Protein AF-A0A2H0XU84-F1 (afdb_monomer_lite)

Foldseek 3Di:
DPDDPLVVLLVQCVALLRVLPAAEAEEQDPDPVVQVSCVVSNHPYYHHPPDDPVVVVVSVVVSCVVSVVVVVLSVLVVVVLVVVCVVLVVVVWDKDAPNDPPDDDPPPLPPDDDAGMWTDDDLEIEGEHEDRDPDPPDPVNLVNQQSVQVSCVPDPGNYAYEYEYADPVVVVSVVVSCVVVVGRHHYDYDHRPPPDD

Secondary structure (DSSP, 8-state):
--S-HHHHHHHHHHSTTTTTS--EEEES---HHHHHHHHHTT-SEEEESS--HHHHHHHHHHHHHHHHHHHHHHHHHHHHHH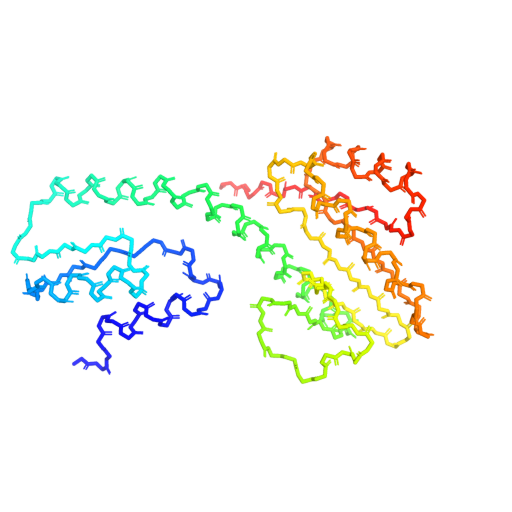HHHHHHHTTT-EEE-TTS---S---TT--SPPPSEEEEETTEEEEEEE---S-S-SHHHHHHHHHHHHHHHS-SSEEEEEEEESSHHHHHHHHHHHHHTT---EEEE--------

Structure (mmCIF, N/CA/C/O backbone):
data_AF-A0A2H0XU84-F1
#
_entry.id   AF-A0A2H0XU84-F1
#
loop_
_atom_site.group_PDB
_atom_site.id
_atom_site.type_symbol
_atom_site.label_atom_id
_atom_site.label_alt_id
_atom_site.label_comp_id
_atom_site.label_asym_id
_atom_site.label_entity_id
_atom_site.label_seq_id
_atom_site.pdbx_PDB_ins_code
_atom_site.Cartn_x
_atom_site.Cartn_y
_atom_site.Cartn_z
_atom_site.occupancy
_atom_site.B_iso_or_equiv
_atom_site.auth_seq_id
_atom_site.auth_comp_id
_atom_site.auth_asym_id
_atom_site.auth_atom_id
_atom_site.pdbx_PDB_model_num
ATOM 1 N N . PRO A 1 1 ? -28.130 -15.313 9.396 1.00 61.22 1 PRO A N 1
ATOM 2 C CA . PRO A 1 1 ? -26.994 -14.510 8.883 1.00 61.22 1 PRO A CA 1
ATOM 3 C C . PRO A 1 1 ? -25.947 -15.429 8.247 1.00 61.22 1 PRO A C 1
ATOM 5 O O . PRO A 1 1 ? -25.683 -16.483 8.816 1.00 61.22 1 PRO A O 1
ATOM 8 N N . ASP A 1 2 ? -25.393 -15.044 7.094 1.00 75.31 2 ASP A N 1
ATOM 9 C CA . ASP A 1 2 ? -24.617 -15.961 6.238 1.00 75.31 2 ASP A CA 1
ATOM 10 C C . ASP A 1 2 ? -23.114 -16.037 6.573 1.00 75.31 2 ASP A C 1
ATOM 12 O O . ASP A 1 2 ? -22.477 -17.041 6.270 1.00 75.31 2 ASP A O 1
ATOM 16 N N . ILE A 1 3 ? -22.536 -15.007 7.209 1.00 83.94 3 ILE A N 1
ATOM 17 C CA . ILE A 1 3 ? -21.130 -14.975 7.664 1.00 83.94 3 ILE A CA 1
ATOM 18 C C . ILE A 1 3 ? -20.994 -14.241 9.008 1.00 83.94 3 ILE A C 1
ATOM 20 O O . ILE A 1 3 ? -21.751 -13.308 9.288 1.00 83.94 3 ILE A O 1
ATOM 24 N N . ASP A 1 4 ? -20.027 -14.652 9.833 1.00 88.38 4 ASP A N 1
ATOM 25 C CA . ASP A 1 4 ? -19.741 -14.044 11.143 1.00 88.38 4 ASP A CA 1
ATOM 26 C C . ASP A 1 4 ? -18.848 -12.791 11.022 1.00 88.38 4 ASP A C 1
ATOM 28 O O . ASP A 1 4 ? -18.068 -12.639 10.079 1.00 88.38 4 ASP A O 1
ATOM 32 N N . GLY A 1 5 ? -18.918 -11.894 12.009 1.00 88.38 5 GLY A N 1
ATOM 33 C CA . GLY A 1 5 ? -18.153 -10.645 12.047 1.00 88.38 5 GLY A CA 1
ATOM 34 C C . GLY A 1 5 ? -16.636 -10.853 11.995 1.00 88.38 5 GLY A C 1
ATOM 35 O O . GLY A 1 5 ? -15.942 -10.082 11.335 1.00 88.38 5 GLY A O 1
ATOM 36 N N . PHE A 1 6 ? -16.119 -11.928 12.602 1.00 90.38 6 PHE A N 1
ATOM 37 C CA . PHE A 1 6 ? -14.699 -12.291 12.499 1.00 90.38 6 PHE A CA 1
ATOM 38 C C . PHE A 1 6 ? -14.305 -12.711 11.076 1.00 90.38 6 PHE A C 1
ATOM 40 O O . PHE A 1 6 ? -13.234 -12.351 10.598 1.00 90.38 6 PHE A O 1
ATOM 47 N N . GLN A 1 7 ? -15.185 -13.411 10.353 1.00 90.31 7 GLN A N 1
ATOM 48 C CA . GLN A 1 7 ? -14.926 -13.781 8.957 1.00 90.31 7 GLN A CA 1
ATOM 49 C C . GLN A 1 7 ? -14.918 -12.549 8.044 1.00 90.31 7 GLN A C 1
ATOM 51 O O . GLN A 1 7 ? -14.122 -12.476 7.108 1.00 90.31 7 GLN A O 1
ATOM 56 N N . VAL A 1 8 ? -15.784 -11.568 8.317 1.00 91.56 8 VAL A N 1
ATOM 57 C CA . VAL A 1 8 ? -15.773 -10.274 7.617 1.00 91.56 8 VAL A CA 1
ATOM 58 C C . VAL A 1 8 ? -14.472 -9.524 7.893 1.00 91.56 8 VAL A C 1
ATOM 60 O O . VAL A 1 8 ? -13.847 -9.046 6.946 1.00 91.56 8 VAL A O 1
ATOM 63 N N . LEU A 1 9 ? -14.045 -9.455 9.159 1.00 92.69 9 LEU A N 1
ATOM 64 C CA . LEU A 1 9 ? -12.778 -8.834 9.548 1.00 92.69 9 LEU A CA 1
ATOM 65 C C . LEU A 1 9 ? -11.604 -9.469 8.797 1.00 92.69 9 LEU A C 1
ATOM 67 O O . LEU A 1 9 ? -10.862 -8.747 8.135 1.00 92.69 9 LEU A O 1
ATOM 71 N N . ASN A 1 10 ? -11.491 -10.799 8.817 1.00 89.94 10 ASN A N 1
ATOM 72 C CA . ASN A 1 10 ? -10.414 -11.507 8.126 1.00 89.94 10 ASN A CA 1
ATOM 73 C C . ASN A 1 10 ? -10.414 -11.196 6.627 1.00 89.94 10 ASN A C 1
ATOM 75 O O . ASN A 1 10 ? -9.404 -10.745 6.101 1.00 89.94 10 ASN A O 1
ATOM 79 N N . LYS A 1 11 ? -11.566 -11.284 5.949 1.00 88.69 11 LYS A N 1
ATOM 80 C CA . LYS A 1 11 ? -11.663 -10.943 4.517 1.00 88.69 11 LYS A CA 1
ATOM 81 C C . LYS A 1 11 ? -11.261 -9.498 4.208 1.00 88.69 11 LYS A C 1
ATOM 83 O O . LYS A 1 11 ? -10.718 -9.230 3.134 1.00 88.69 11 LYS A O 1
ATOM 88 N N . LEU A 1 12 ? -11.556 -8.554 5.106 1.00 86.88 12 LEU A N 1
ATOM 89 C CA . LEU A 1 12 ? -11.143 -7.159 4.950 1.00 86.88 12 LEU A CA 1
ATOM 90 C C . LEU A 1 12 ? -9.635 -6.997 5.148 1.00 86.88 12 LEU A C 1
ATOM 92 O O . LEU A 1 12 ? -9.008 -6.273 4.373 1.00 86.88 12 LEU A O 1
ATOM 96 N N . LYS A 1 13 ? -9.057 -7.658 6.154 1.00 83.00 13 LYS A N 1
ATOM 97 C CA . LYS A 1 13 ? -7.643 -7.516 6.520 1.00 83.00 13 LYS A CA 1
ATOM 98 C C . LYS A 1 13 ? -6.698 -8.337 5.632 1.00 83.00 13 LYS A C 1
ATOM 100 O O . LYS A 1 13 ? -5.586 -7.887 5.386 1.00 83.00 13 LYS A O 1
ATOM 105 N N . GLU A 1 14 ? -7.152 -9.447 5.054 1.00 81.62 14 GLU A N 1
ATOM 106 C CA . GLU A 1 14 ? -6.392 -10.265 4.091 1.00 81.62 14 GLU A CA 1
ATOM 107 C C . GLU A 1 14 ? -6.184 -9.562 2.744 1.00 81.62 14 GLU A C 1
ATOM 109 O O . GLU A 1 14 ? -5.181 -9.772 2.065 1.00 81.62 14 GLU A O 1
ATOM 114 N N . ARG A 1 15 ? -7.126 -8.709 2.324 1.00 71.75 15 ARG A N 1
ATOM 115 C CA . ARG A 1 15 ? -7.054 -8.040 1.020 1.00 71.75 15 ARG A CA 1
ATOM 116 C C . ARG A 1 15 ? -6.278 -6.724 1.137 1.00 71.75 15 ARG A C 1
ATOM 118 O O . ARG A 1 15 ? -6.766 -5.805 1.798 1.00 71.75 15 ARG A O 1
ATOM 125 N N . PRO A 1 16 ? -5.165 -6.526 0.402 1.00 65.19 16 PRO A N 1
ATOM 126 C CA . PRO A 1 16 ? -4.350 -5.307 0.502 1.00 65.19 16 PRO A CA 1
ATOM 127 C C . PRO A 1 16 ? -5.123 -3.994 0.289 1.00 65.19 16 PRO A C 1
ATOM 129 O O . PRO A 1 16 ? -4.795 -2.972 0.892 1.00 65.19 16 PRO A O 1
ATOM 132 N N . ILE A 1 17 ? -6.172 -4.026 -0.542 1.00 64.44 17 ILE A N 1
ATOM 133 C CA . ILE A 1 17 ? -7.027 -2.872 -0.865 1.00 64.44 17 ILE A CA 1
ATOM 134 C C . ILE A 1 17 ? -8.057 -2.523 0.221 1.00 64.44 17 ILE A C 1
ATOM 136 O O . ILE A 1 17 ? -8.635 -1.444 0.185 1.00 64.44 17 ILE A O 1
ATOM 140 N N . THR A 1 18 ? -8.322 -3.416 1.171 1.00 76.69 18 THR A N 1
ATOM 141 C CA . THR A 1 18 ? -9.245 -3.157 2.289 1.00 76.69 18 THR A CA 1
ATOM 142 C C . THR A 1 18 ? -8.563 -3.244 3.647 1.00 76.69 18 THR A C 1
ATOM 144 O O . THR A 1 18 ? -9.121 -2.760 4.625 1.00 76.69 18 THR A O 1
ATOM 147 N N . ALA A 1 19 ? -7.338 -3.770 3.716 1.00 79.94 19 ALA A N 1
ATOM 148 C CA . ALA A 1 19 ? -6.616 -3.982 4.966 1.00 79.94 19 ALA A CA 1
ATOM 149 C C . ALA A 1 19 ? -6.356 -2.695 5.762 1.00 79.94 19 ALA A C 1
ATOM 151 O O . ALA A 1 19 ? -6.225 -2.730 6.982 1.00 79.94 19 ALA A O 1
ATOM 152 N N . PHE A 1 20 ? -6.297 -1.549 5.078 1.00 75.56 20 PHE A N 1
ATOM 153 C CA . PHE A 1 20 ? -6.108 -0.237 5.702 1.00 75.56 20 PHE A CA 1
ATOM 154 C C . PHE A 1 20 ? -7.397 0.374 6.272 1.00 75.56 20 PHE A C 1
ATOM 156 O O . PHE A 1 20 ? -7.334 1.399 6.953 1.00 75.56 20 PHE A O 1
ATOM 163 N N . ILE A 1 21 ? -8.565 -0.200 5.967 1.00 85.00 21 ILE A N 1
ATOM 164 C CA . ILE A 1 21 ? -9.835 0.295 6.492 1.00 85.00 21 ILE A CA 1
ATOM 165 C C . ILE A 1 21 ? -9.841 0.029 8.006 1.00 85.00 21 ILE A C 1
ATOM 167 O O . ILE A 1 21 ? -9.596 -1.113 8.416 1.00 85.00 21 ILE A O 1
ATOM 171 N N . PRO A 1 22 ? -10.093 1.056 8.836 1.00 88.81 22 PRO A N 1
ATOM 172 C CA . PRO A 1 22 ? -10.181 0.883 10.273 1.00 88.81 22 PRO A CA 1
ATOM 173 C C . PRO A 1 22 ? -11.471 0.127 10.599 1.00 88.81 22 PRO A C 1
ATOM 175 O O . PRO A 1 22 ? -12.546 0.480 10.110 1.00 88.81 22 PRO A O 1
ATOM 178 N N . VAL A 1 23 ? -11.371 -0.918 11.413 1.00 92.50 23 VAL A N 1
ATOM 179 C CA . VAL A 1 23 ? -12.491 -1.778 11.800 1.00 92.50 23 VAL A CA 1
ATOM 180 C C . VAL A 1 23 ? -12.648 -1.747 13.312 1.00 92.50 23 VAL A C 1
ATOM 182 O O . VAL A 1 23 ? -11.771 -2.195 14.042 1.00 92.50 23 VAL A O 1
ATOM 185 N N . ILE A 1 24 ? -13.799 -1.260 13.773 1.00 94.50 24 ILE A N 1
ATOM 186 C CA . ILE A 1 24 ? -14.220 -1.344 15.173 1.00 94.50 24 ILE A CA 1
ATOM 187 C C . ILE A 1 24 ? -15.265 -2.452 15.275 1.00 94.50 24 ILE A C 1
ATOM 189 O O . ILE A 1 24 ? -16.325 -2.372 14.648 1.00 94.50 24 ILE A O 1
ATOM 193 N N . MET A 1 25 ? -14.985 -3.490 16.057 1.00 94.38 25 MET A N 1
ATOM 194 C CA . MET A 1 25 ? -15.935 -4.575 16.285 1.00 94.38 25 MET A CA 1
ATOM 195 C C . MET A 1 25 ? -16.949 -4.190 17.364 1.00 94.38 25 MET A C 1
ATOM 197 O O . MET A 1 25 ? -16.578 -3.965 18.509 1.00 94.38 25 MET A O 1
ATOM 201 N N . LEU A 1 26 ? -18.238 -4.163 17.014 1.00 92.88 26 LEU A N 1
ATOM 202 C CA . LEU A 1 26 ? -19.343 -3.993 17.964 1.00 92.88 26 LEU A CA 1
ATOM 203 C C . LEU A 1 26 ? -20.017 -5.339 18.225 1.00 92.88 26 LEU A C 1
ATOM 205 O O . LEU A 1 26 ? -20.585 -5.937 17.311 1.00 92.88 26 LEU A O 1
ATOM 209 N N . THR A 1 27 ? -20.017 -5.814 19.465 1.00 86.38 27 THR A N 1
ATOM 210 C CA . THR A 1 27 ? -20.361 -7.219 19.749 1.00 86.38 27 THR A CA 1
ATOM 211 C C . THR A 1 27 ? -21.097 -7.409 21.070 1.00 86.38 27 THR A C 1
ATOM 213 O O . THR A 1 27 ? -20.908 -6.654 22.015 1.00 86.38 27 THR A O 1
ATOM 216 N N . GLY A 1 28 ? -21.944 -8.437 21.151 1.00 86.62 28 GLY A N 1
ATOM 217 C CA . GLY A 1 28 ? -22.494 -8.913 22.427 1.00 86.62 28 GLY A CA 1
ATOM 218 C C . GLY A 1 28 ? -21.554 -9.866 23.178 1.00 86.62 28 GLY A C 1
ATOM 219 O O . GLY A 1 28 ? -21.798 -10.168 24.339 1.00 86.62 28 GLY A O 1
ATOM 220 N N . LYS A 1 29 ? -20.481 -10.350 22.533 1.00 84.44 29 LYS A N 1
ATOM 221 C CA . LYS A 1 29 ? -19.506 -11.268 23.140 1.00 84.44 29 LYS A CA 1
ATOM 222 C C . LYS A 1 29 ? -18.537 -10.481 24.022 1.00 84.44 29 LYS A C 1
ATOM 224 O O . LYS A 1 29 ? -17.622 -9.838 23.504 1.00 84.44 29 LYS A O 1
ATOM 229 N N . SER A 1 30 ? -18.745 -10.536 25.334 1.00 84.12 30 SER A N 1
ATOM 230 C CA . SER A 1 30 ? -17.973 -9.779 26.326 1.00 84.12 30 SER A CA 1
ATOM 231 C C . SER A 1 30 ? -16.796 -10.531 26.945 1.00 84.12 30 SER A C 1
ATOM 233 O O . SER A 1 30 ? -16.055 -9.921 27.713 1.00 84.12 30 SER A O 1
ATOM 235 N N . SER A 1 31 ? -16.586 -11.811 26.607 1.00 89.12 31 SER A N 1
ATOM 236 C CA . SER A 1 31 ? -15.451 -12.567 27.146 1.00 89.12 31 SER A CA 1
ATOM 237 C C . SER A 1 31 ? -14.120 -11.954 26.719 1.00 89.12 31 SER A C 1
ATOM 239 O O . SER A 1 31 ? -13.959 -11.545 25.565 1.00 89.12 31 SER A O 1
ATOM 241 N N . THR A 1 32 ? -13.156 -11.938 27.639 1.00 88.38 32 THR A N 1
ATOM 242 C CA . THR A 1 3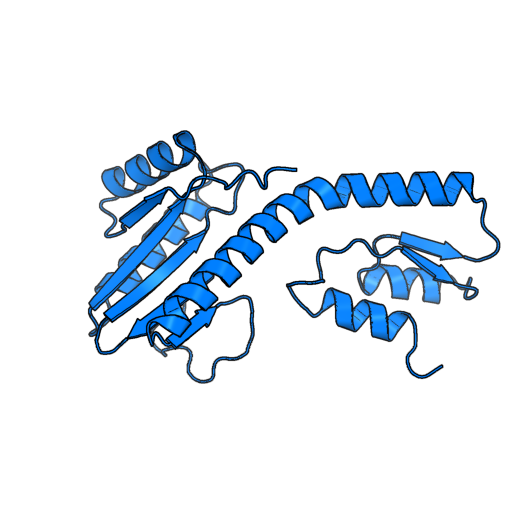2 ? -11.789 -11.467 27.384 1.00 88.38 32 THR A CA 1
ATOM 243 C C . THR A 1 32 ? -11.183 -12.161 26.167 1.00 88.38 32 THR A C 1
ATOM 245 O O . THR A 1 32 ? -10.636 -11.491 25.297 1.00 88.38 32 THR A O 1
ATOM 248 N N . ASP A 1 33 ? -11.388 -13.473 26.023 1.00 90.00 33 ASP A N 1
ATOM 249 C CA . ASP A 1 33 ? -10.888 -14.244 24.878 1.00 90.00 33 ASP A CA 1
ATOM 250 C C . ASP A 1 33 ? -11.438 -13.744 23.538 1.00 90.00 33 ASP A C 1
ATOM 252 O O . ASP A 1 33 ? -10.706 -13.679 22.550 1.00 90.00 33 ASP A O 1
ATOM 256 N N . SER A 1 34 ? -12.712 -13.335 23.489 1.00 86.75 34 SER A N 1
ATOM 257 C CA . SER A 1 34 ? -13.308 -12.788 22.264 1.00 86.75 34 SER A CA 1
ATOM 258 C C . SER A 1 34 ? -12.716 -11.421 21.917 1.00 86.75 34 SER A C 1
ATOM 260 O O . SER A 1 34 ? -12.475 -11.142 20.742 1.00 86.75 34 SER A O 1
ATOM 262 N N . GLN A 1 35 ? -12.459 -10.586 22.932 1.00 87.00 35 GLN A N 1
ATOM 263 C CA . GLN A 1 35 ? -11.818 -9.280 22.752 1.00 87.00 35 GLN A CA 1
ATOM 264 C C . GLN A 1 35 ? -10.390 -9.446 22.225 1.00 87.00 35 GLN A C 1
ATOM 266 O O . GLN A 1 35 ? -10.035 -8.852 21.207 1.00 87.00 35 GLN A O 1
ATOM 271 N N . VAL A 1 36 ? -9.601 -10.314 22.868 1.00 88.62 36 VAL A N 1
ATOM 272 C CA . VAL A 1 36 ? -8.230 -10.642 22.455 1.00 88.62 36 VAL A CA 1
ATOM 273 C C . VAL A 1 36 ? -8.222 -11.181 21.030 1.00 88.62 36 VAL A C 1
ATOM 275 O O . VAL A 1 36 ? -7.467 -10.688 20.197 1.00 88.62 36 VAL A O 1
ATOM 278 N N . THR A 1 37 ? -9.109 -12.127 20.716 1.00 89.19 37 THR A N 1
ATOM 279 C CA . THR A 1 37 ? -9.210 -12.704 19.369 1.00 89.19 37 THR A CA 1
ATOM 280 C C . THR A 1 37 ? -9.488 -11.632 18.316 1.00 89.19 37 THR A C 1
ATOM 282 O O . THR A 1 37 ? -8.843 -11.626 17.270 1.00 89.19 37 THR A O 1
ATOM 285 N N . GLY A 1 38 ? -10.408 -10.696 18.576 1.00 87.00 38 GLY A N 1
ATOM 286 C CA . GLY A 1 38 ? -10.732 -9.621 17.632 1.00 87.00 38 GLY A CA 1
ATOM 287 C C . GLY A 1 38 ? -9.568 -8.676 17.378 1.00 87.00 38 GLY A C 1
ATOM 288 O O . GLY A 1 38 ? -9.262 -8.377 16.224 1.00 87.00 38 GLY A O 1
ATOM 289 N N . LEU A 1 39 ? -8.883 -8.264 18.444 1.00 89.00 39 LEU A N 1
ATOM 290 C CA . LEU A 1 39 ? -7.720 -7.384 18.346 1.00 89.00 39 LEU A CA 1
ATOM 291 C C . LEU A 1 39 ? -6.552 -8.071 17.622 1.00 89.00 39 LEU A C 1
ATOM 293 O O . LEU A 1 39 ? -5.977 -7.494 16.702 1.00 89.00 39 LEU A O 1
ATOM 297 N N . VAL A 1 40 ? -6.247 -9.329 17.956 1.00 88.69 40 VAL A N 1
ATOM 298 C CA . VAL A 1 40 ? -5.190 -10.116 17.290 1.00 88.69 40 VAL A CA 1
ATOM 299 C C . VAL A 1 40 ? -5.516 -10.374 15.815 1.00 88.69 40 VAL A C 1
ATOM 301 O O . VAL A 1 40 ? -4.617 -10.369 14.979 1.00 88.69 40 VAL A O 1
ATOM 304 N N . SER A 1 41 ? -6.798 -10.520 15.471 1.00 87.88 41 SER A N 1
ATOM 305 C CA . SER A 1 41 ? -7.261 -10.673 14.081 1.00 87.88 41 SER A CA 1
ATOM 306 C C . SER A 1 41 ? -7.212 -9.364 13.272 1.00 87.88 41 SER A C 1
ATOM 308 O O . SER A 1 41 ? -7.621 -9.330 12.111 1.00 87.88 41 SER A O 1
ATOM 310 N N . GLY A 1 42 ? -6.716 -8.273 13.863 1.00 87.19 42 GLY A N 1
ATOM 311 C CA . GLY A 1 42 ? -6.473 -7.004 13.183 1.00 87.19 42 GLY A CA 1
ATOM 312 C C . GLY A 1 42 ? -7.610 -5.990 13.286 1.00 87.19 42 GLY A C 1
ATOM 313 O O . GLY A 1 42 ? -7.609 -5.026 12.517 1.00 87.19 42 GLY A O 1
ATOM 314 N N . ALA A 1 43 ? -8.579 -6.177 14.190 1.00 92.19 43 ALA A N 1
ATOM 315 C CA . ALA A 1 43 ? -9.509 -5.105 14.534 1.00 92.19 43 ALA A CA 1
ATOM 316 C C . ALA A 1 43 ? -8.750 -3.949 15.200 1.00 92.19 43 ALA A C 1
ATOM 318 O O . ALA A 1 43 ? -7.874 -4.161 16.035 1.00 92.19 43 ALA A O 1
ATOM 319 N N . ASP A 1 44 ? -9.116 -2.725 14.843 1.00 91.44 44 ASP A N 1
ATOM 320 C CA . ASP A 1 44 ? -8.527 -1.507 15.397 1.00 91.44 44 ASP A CA 1
ATOM 321 C C . ASP A 1 44 ? -9.091 -1.199 16.791 1.00 91.44 44 ASP A C 1
ATOM 323 O O . ASP A 1 44 ? -8.440 -0.540 17.599 1.00 91.44 44 ASP A O 1
ATOM 327 N N . ASP A 1 45 ? -10.304 -1.678 17.075 1.00 92.81 45 ASP A N 1
ATOM 328 C CA . ASP A 1 45 ? -10.921 -1.608 18.396 1.00 92.81 45 ASP A CA 1
ATOM 329 C C . ASP A 1 45 ? -12.007 -2.688 18.546 1.00 92.81 45 ASP A C 1
ATOM 331 O O . ASP A 1 45 ? -12.549 -3.205 17.560 1.00 92.81 45 ASP A O 1
ATOM 335 N N . TYR A 1 46 ? -12.355 -3.013 19.787 1.00 93.88 46 TYR A N 1
ATOM 336 C CA . TYR A 1 46 ? -13.363 -4.009 20.135 1.00 93.88 46 TYR A CA 1
ATOM 337 C C . TYR A 1 46 ? -14.237 -3.481 21.276 1.00 93.88 46 TYR A C 1
ATOM 339 O O . TYR A 1 46 ? -13.770 -3.251 22.389 1.00 93.88 46 TYR A O 1
ATOM 347 N N . VAL A 1 47 ? -15.530 -3.296 21.010 1.00 93.94 47 VAL A N 1
ATOM 348 C CA . VAL A 1 47 ? -16.480 -2.660 21.929 1.00 93.94 47 VAL A CA 1
ATOM 349 C C . VAL A 1 47 ? -17.648 -3.601 22.207 1.00 93.94 47 VAL A C 1
ATOM 351 O O . VAL A 1 47 ? -18.400 -4.002 21.312 1.00 93.94 47 VAL A O 1
ATOM 354 N N . THR A 1 48 ? -17.817 -3.940 23.481 1.00 93.44 48 THR A N 1
ATOM 355 C CA . THR A 1 48 ? -18.900 -4.797 23.962 1.00 93.44 48 THR A CA 1
ATOM 356 C C . THR A 1 48 ? -20.189 -4.009 24.145 1.00 93.44 48 THR A C 1
ATOM 358 O O . THR A 1 48 ? -20.171 -2.860 24.576 1.00 93.44 48 THR A O 1
ATOM 361 N N . LYS A 1 49 ? -21.323 -4.637 23.848 1.00 91.81 49 LYS A N 1
ATOM 362 C CA . LYS A 1 49 ? -22.658 -4.109 24.135 1.00 91.81 49 LYS A CA 1
ATOM 363 C C . LYS A 1 49 ? -23.067 -4.446 25.579 1.00 91.81 49 LYS A C 1
ATOM 365 O O . LYS A 1 49 ? -22.781 -5.560 26.016 1.00 91.81 49 LYS A O 1
ATOM 370 N N . PRO A 1 50 ? -23.798 -3.551 26.272 1.00 93.00 50 PRO A N 1
ATOM 371 C CA . PRO A 1 50 ? -24.146 -2.186 25.860 1.00 93.00 50 PRO A CA 1
ATOM 372 C C . PRO A 1 50 ? -22.940 -1.234 25.951 1.00 93.00 50 PRO A C 1
ATOM 374 O O . PRO A 1 50 ? -22.023 -1.463 26.732 1.00 93.00 50 PRO A O 1
ATOM 377 N N . PHE A 1 51 ? -22.950 -0.163 25.156 1.00 93.19 51 PHE A N 1
ATOM 378 C CA . PHE A 1 51 ? -21.886 0.845 25.131 1.00 93.19 51 PHE A CA 1
ATOM 379 C C . PHE A 1 51 ? -22.456 2.261 25.172 1.00 93.19 51 PHE A C 1
ATOM 381 O O . PHE A 1 51 ? -23.587 2.504 24.751 1.00 93.19 51 PHE A O 1
ATOM 388 N N . ASP A 1 52 ? -21.635 3.198 25.638 1.00 95.94 52 ASP A N 1
ATOM 389 C CA . ASP A 1 52 ? -21.924 4.625 25.570 1.00 95.94 52 ASP A CA 1
ATOM 390 C C . ASP A 1 52 ? -21.638 5.169 24.157 1.00 95.94 52 ASP A C 1
ATOM 392 O O . ASP A 1 52 ? -20.587 4.900 23.563 1.00 95.94 52 ASP A O 1
ATOM 396 N N . LEU A 1 53 ? -22.585 5.935 23.605 1.00 94.38 53 LEU A N 1
ATOM 397 C CA . LEU A 1 53 ? -22.483 6.483 22.250 1.00 94.38 53 LEU A CA 1
ATOM 398 C C . LEU A 1 53 ? -21.404 7.564 22.116 1.00 94.38 53 LEU A C 1
ATOM 400 O O . LEU A 1 53 ? -20.757 7.633 21.071 1.00 94.38 53 LEU A O 1
ATOM 404 N N . ASN A 1 54 ? -21.168 8.375 23.149 1.00 93.19 54 ASN A N 1
ATOM 405 C CA . ASN A 1 54 ? -20.120 9.397 23.137 1.00 93.19 54 ASN A CA 1
ATOM 406 C C . ASN A 1 54 ? -18.735 8.745 23.156 1.00 93.19 54 ASN A C 1
ATOM 408 O O . ASN A 1 54 ? -17.834 9.164 22.426 1.00 93.19 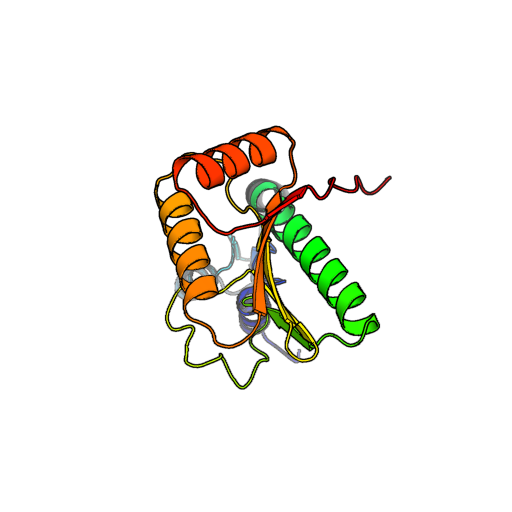54 ASN A O 1
ATOM 412 N N . VAL A 1 55 ? -18.576 7.673 23.937 1.00 92.56 55 VAL A N 1
ATOM 413 C CA . VAL A 1 55 ? -17.342 6.877 23.958 1.00 92.56 55 VAL A CA 1
ATOM 414 C C . VAL A 1 55 ? -17.112 6.207 22.605 1.00 92.56 55 VAL A C 1
ATOM 416 O O . VAL A 1 55 ? -16.000 6.267 22.077 1.00 92.56 55 VAL A O 1
ATOM 419 N N . LEU A 1 56 ? -18.147 5.609 22.004 1.00 94.38 56 LEU A N 1
ATOM 420 C CA . LEU A 1 56 ? -18.032 5.025 20.666 1.00 94.38 56 LEU A CA 1
ATOM 421 C C . LEU A 1 56 ? -17.662 6.087 19.620 1.00 94.38 56 LEU A C 1
ATOM 423 O O . LEU A 1 56 ? -16.783 5.851 18.794 1.00 94.38 56 LEU A O 1
ATOM 427 N N . TYR A 1 57 ? -18.273 7.270 19.680 1.00 93.38 57 TYR A N 1
ATOM 428 C CA . TYR A 1 57 ? -17.951 8.383 18.791 1.00 93.38 57 TYR A CA 1
ATOM 429 C C . TYR A 1 57 ? -16.481 8.813 18.917 1.00 93.38 57 TYR A C 1
ATOM 431 O O . TYR A 1 57 ? -15.780 8.942 17.911 1.00 93.38 57 TYR A O 1
ATOM 439 N N . ALA A 1 58 ? -15.972 8.952 20.145 1.00 92.25 58 ALA A N 1
ATOM 440 C CA . ALA A 1 58 ? -14.566 9.268 20.387 1.00 92.25 58 ALA A CA 1
ATOM 441 C C . ALA A 1 58 ? -13.618 8.189 19.828 1.00 92.25 58 ALA A C 1
ATOM 443 O O . ALA A 1 58 ? -12.593 8.520 19.223 1.00 92.25 58 ALA A O 1
ATOM 444 N N . ARG A 1 59 ? -13.978 6.905 19.966 1.00 93.75 59 ARG A N 1
ATOM 445 C CA . ARG A 1 59 ? -13.232 5.771 19.392 1.00 93.75 59 ARG A CA 1
ATOM 446 C C . ARG A 1 59 ? -13.217 5.810 17.865 1.00 93.75 59 ARG A C 1
ATOM 448 O O . ARG A 1 59 ? -12.146 5.686 17.276 1.00 93.75 59 ARG A O 1
ATOM 455 N N . VAL A 1 60 ? -14.354 6.096 17.224 1.00 92.31 60 VAL A N 1
ATOM 456 C CA . VAL A 1 60 ? -14.442 6.291 15.764 1.00 92.31 60 VAL A CA 1
ATOM 457 C C . VAL A 1 60 ? -13.523 7.426 15.306 1.00 92.31 60 VAL A C 1
ATOM 459 O O . VAL A 1 60 ? -12.732 7.240 14.383 1.00 92.31 60 VAL A O 1
ATOM 462 N N . LEU A 1 61 ? -13.556 8.585 15.971 1.00 89.00 61 LEU A N 1
ATOM 463 C CA . LEU A 1 61 ? -12.668 9.705 15.637 1.00 89.00 61 LEU A CA 1
ATOM 464 C C . LEU A 1 61 ? -11.184 9.369 15.840 1.00 89.00 61 LEU A C 1
ATOM 466 O O . LEU A 1 61 ? -10.331 9.867 15.103 1.00 89.00 61 LEU A O 1
ATOM 470 N N . SER A 1 62 ? -10.856 8.553 16.843 1.00 88.19 62 SER A N 1
ATOM 471 C CA . SER A 1 62 ? -9.494 8.059 17.065 1.00 88.19 62 SER A CA 1
ATOM 472 C C . SER A 1 62 ? -9.039 7.150 15.922 1.00 88.19 62 SER A C 1
ATOM 474 O O . SER A 1 62 ? -8.018 7.416 15.286 1.00 88.19 62 SER A O 1
ATOM 476 N N . ALA A 1 63 ? -9.850 6.144 15.582 1.00 87.81 63 ALA A N 1
ATOM 477 C CA . ALA A 1 63 ? -9.571 5.210 14.496 1.00 87.81 63 ALA A CA 1
ATOM 478 C C . ALA A 1 63 ? -9.415 5.933 13.147 1.00 87.81 63 ALA A C 1
ATOM 480 O O . ALA A 1 63 ? -8.485 5.657 12.388 1.00 87.81 63 ALA A O 1
ATOM 481 N N . LEU A 1 64 ? -10.261 6.932 12.873 1.00 83.31 64 LEU A N 1
ATOM 482 C CA . LEU A 1 64 ? -10.144 7.763 11.677 1.00 83.31 64 LEU A CA 1
ATOM 483 C C . LEU A 1 64 ? -8.852 8.585 11.662 1.00 83.31 64 LEU A C 1
ATOM 485 O O . LEU A 1 64 ? -8.215 8.651 10.619 1.00 83.31 64 LEU A O 1
ATOM 489 N N . ARG A 1 65 ? -8.403 9.172 12.777 1.00 79.25 65 ARG A N 1
ATOM 490 C CA . ARG A 1 65 ? -7.129 9.921 12.806 1.00 79.25 65 ARG A CA 1
ATOM 491 C C . ARG A 1 65 ? -5.925 9.047 12.450 1.00 79.25 65 ARG A C 1
ATOM 493 O O . ARG A 1 65 ? -5.097 9.467 11.643 1.00 79.25 65 ARG A O 1
ATOM 500 N N . HIS A 1 66 ? -5.855 7.832 12.992 1.00 69.25 66 HIS A N 1
ATOM 501 C CA . HIS A 1 66 ? -4.783 6.879 12.676 1.00 69.25 66 HIS A CA 1
ATOM 502 C C . HIS A 1 66 ? -4.886 6.335 11.244 1.00 69.25 66 HIS A C 1
ATOM 504 O O . HIS A 1 66 ? -3.877 6.146 10.556 1.00 69.25 66 HIS A O 1
ATOM 510 N N . SER A 1 67 ? -6.114 6.155 10.761 1.00 70.31 67 SER A N 1
ATOM 511 C CA . SER A 1 67 ? -6.372 5.719 9.398 1.00 70.31 67 SER A CA 1
ATOM 512 C C . SER A 1 67 ? -6.070 6.808 8.371 1.00 70.31 67 SER A C 1
ATOM 514 O O . SER A 1 67 ? -5.430 6.522 7.377 1.00 70.31 67 SER A O 1
ATOM 516 N N . LEU A 1 68 ? -6.441 8.072 8.570 1.00 63.78 68 LEU A N 1
ATOM 517 C CA . LEU A 1 68 ? -6.369 9.106 7.526 1.00 63.78 68 LEU A CA 1
ATOM 518 C C . LEU A 1 68 ? -4.957 9.332 6.969 1.00 63.78 68 LEU A C 1
ATOM 520 O O . LEU A 1 68 ? -4.813 9.583 5.773 1.00 63.78 68 LEU A O 1
ATOM 524 N N . LEU A 1 69 ? -3.918 9.213 7.797 1.00 59.47 69 LEU A N 1
ATOM 525 C CA . LEU A 1 69 ? -2.535 9.324 7.334 1.00 59.47 69 LEU A CA 1
ATOM 526 C C . LEU A 1 69 ? -2.140 8.099 6.498 1.00 59.47 69 LEU A C 1
ATOM 528 O O . LEU A 1 69 ? -1.783 8.236 5.330 1.00 59.47 69 LEU A O 1
ATOM 532 N N . SER A 1 70 ? -2.278 6.898 7.056 1.00 61.81 70 SER A N 1
ATOM 533 C CA . SER A 1 70 ? -1.894 5.643 6.395 1.00 61.81 70 SER A CA 1
ATOM 534 C C . SER A 1 70 ? -2.773 5.310 5.175 1.00 61.81 70 SER A C 1
ATOM 536 O O . SER A 1 70 ? -2.267 4.920 4.119 1.00 61.81 70 SER A O 1
ATOM 538 N N . THR A 1 71 ? -4.078 5.544 5.281 1.00 60.41 71 THR A N 1
ATOM 539 C CA . THR A 1 71 ? -5.098 5.369 4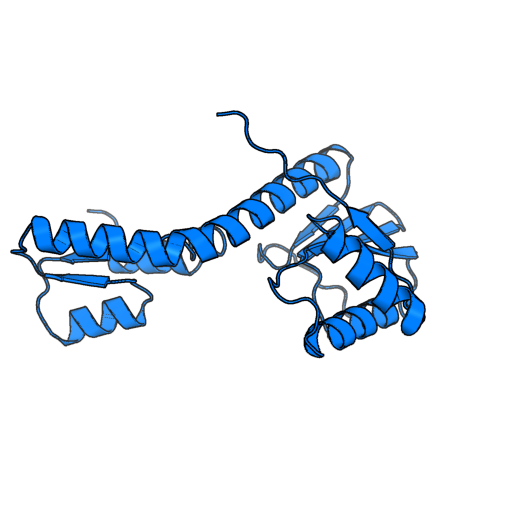.243 1.00 60.41 71 THR A CA 1
ATOM 540 C C . THR A 1 71 ? -4.918 6.343 3.104 1.00 60.41 71 THR A C 1
ATOM 542 O O . THR A 1 71 ? -4.979 5.909 1.962 1.00 60.41 71 THR A O 1
ATOM 545 N N . ARG A 1 72 ? -4.654 7.636 3.342 1.00 61.06 72 ARG A N 1
ATOM 546 C CA . ARG A 1 72 ? -4.500 8.586 2.227 1.00 61.06 72 ARG A CA 1
ATOM 547 C C . ARG A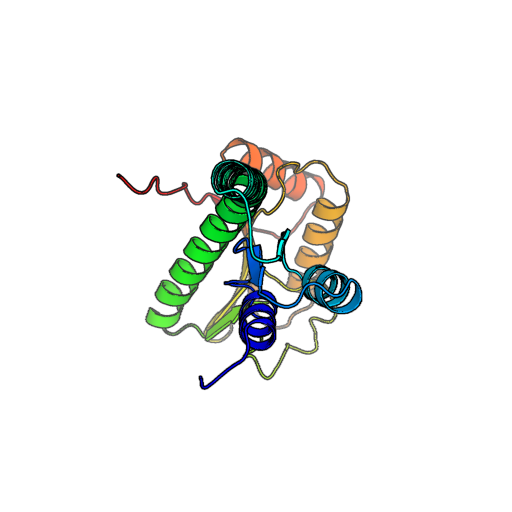 1 72 ? -3.280 8.257 1.372 1.00 61.06 72 ARG A C 1
ATOM 549 O O . ARG A 1 72 ? -3.387 8.277 0.148 1.00 61.06 72 ARG A O 1
ATOM 556 N N . PHE A 1 73 ? -2.156 7.893 1.994 1.00 62.03 73 PHE A N 1
ATOM 557 C CA . PHE A 1 73 ? -0.959 7.473 1.260 1.00 62.03 73 PHE A CA 1
ATOM 558 C C . PHE A 1 73 ? -1.193 6.191 0.458 1.00 62.03 73 PHE A C 1
ATOM 560 O O . PHE A 1 73 ? -0.939 6.175 -0.748 1.00 62.03 73 PHE A O 1
ATOM 567 N N . LYS A 1 74 ? -1.740 5.142 1.085 1.00 64.25 74 LYS A N 1
ATOM 568 C CA . LYS A 1 74 ? -2.030 3.880 0.389 1.00 64.25 74 LYS A CA 1
ATOM 569 C C . LYS A 1 74 ? -3.090 4.068 -0.697 1.00 64.25 74 LYS A C 1
ATOM 571 O O . LYS A 1 74 ? -2.893 3.606 -1.814 1.00 64.25 74 LYS A O 1
ATOM 576 N N . HIS A 1 75 ? -4.168 4.800 -0.427 1.00 66.00 75 HIS A N 1
ATOM 577 C CA . HIS A 1 75 ? -5.237 5.077 -1.388 1.00 66.00 75 HIS A CA 1
ATOM 578 C C . HIS A 1 75 ? -4.731 5.851 -2.615 1.00 66.00 75 HIS A C 1
ATOM 580 O O . HIS A 1 75 ? -5.033 5.473 -3.746 1.00 66.00 75 HIS A O 1
ATOM 586 N N . ASP A 1 76 ? -3.894 6.879 -2.430 1.00 67.44 76 ASP A N 1
ATOM 587 C CA . ASP A 1 76 ? -3.292 7.628 -3.542 1.00 67.44 76 ASP A CA 1
ATOM 588 C C . ASP A 1 76 ? -2.354 6.754 -4.399 1.00 67.44 76 ASP A C 1
ATOM 590 O O . ASP A 1 76 ? -2.271 6.931 -5.623 1.00 67.44 76 ASP A O 1
ATOM 594 N N . GLN A 1 77 ? -1.641 5.814 -3.774 1.00 68.94 77 GLN A N 1
ATOM 595 C CA . GLN A 1 77 ? -0.804 4.835 -4.471 1.00 68.94 77 GLN A CA 1
ATOM 596 C C . GLN A 1 77 ? -1.640 3.793 -5.218 1.00 68.94 77 GLN A C 1
ATOM 598 O O . GLN A 1 77 ? -1.382 3.547 -6.395 1.00 68.94 77 GLN A O 1
ATOM 603 N N . PHE A 1 78 ? -2.683 3.242 -4.594 1.00 73.50 78 PHE A N 1
ATOM 604 C CA . PHE A 1 78 ? -3.602 2.294 -5.227 1.00 73.50 78 PHE A CA 1
ATOM 605 C C . PHE A 1 78 ? -4.357 2.922 -6.399 1.00 73.50 78 PHE A C 1
ATOM 607 O O . PHE A 1 78 ? -4.450 2.314 -7.462 1.00 73.50 78 PHE A O 1
ATOM 614 N N . ASN A 1 79 ? -4.838 4.158 -6.270 1.00 76.44 79 ASN A N 1
ATOM 615 C CA . ASN A 1 79 ? -5.508 4.856 -7.368 1.00 76.44 79 ASN A CA 1
ATOM 616 C C . ASN A 1 79 ? -4.582 5.037 -8.572 1.00 76.44 79 ASN A C 1
ATOM 618 O O . ASN A 1 79 ? -4.994 4.836 -9.716 1.00 76.44 79 ASN A O 1
ATOM 622 N N . LEU A 1 80 ? -3.314 5.379 -8.327 1.00 77.50 80 LEU A N 1
ATOM 623 C CA . LEU A 1 80 ? -2.315 5.441 -9.387 1.00 77.50 80 LEU A CA 1
ATOM 624 C C . LEU A 1 80 ? -2.041 4.069 -9.992 1.00 77.50 80 LEU A C 1
ATOM 626 O O . LEU A 1 80 ? -1.987 3.961 -11.215 1.00 77.50 80 LEU A O 1
ATOM 630 N N . LEU A 1 81 ? -1.899 3.038 -9.162 1.00 80.31 81 LEU A N 1
ATOM 631 C CA . LEU A 1 81 ? -1.712 1.666 -9.616 1.00 80.31 81 LEU A CA 1
ATOM 632 C C . LEU A 1 81 ? -2.845 1.247 -10.555 1.00 80.31 81 LEU A C 1
ATOM 634 O O . LEU A 1 81 ? -2.591 0.861 -11.693 1.00 80.31 81 LEU A O 1
ATOM 638 N N . HIS A 1 82 ? -4.094 1.405 -10.115 1.00 80.00 82 HIS A N 1
ATOM 639 C CA . HIS A 1 82 ? -5.285 1.097 -10.902 1.00 80.00 82 HIS A CA 1
ATOM 640 C C . HIS A 1 82 ? -5.348 1.911 -12.191 1.00 80.00 82 HIS A C 1
ATOM 642 O O . HIS A 1 82 ? -5.642 1.360 -13.253 1.00 80.00 82 HIS A O 1
ATOM 648 N N . TYR A 1 83 ? -5.046 3.209 -12.124 1.00 83.25 83 TYR A N 1
ATOM 649 C CA . TYR A 1 83 ? -4.983 4.065 -13.304 1.00 83.25 83 TYR A CA 1
ATOM 650 C C . TYR A 1 83 ? -3.955 3.551 -14.323 1.00 83.25 83 TYR A C 1
ATOM 652 O O . TYR A 1 83 ? -4.273 3.430 -15.509 1.00 83.25 83 TYR A O 1
ATOM 660 N N . LEU A 1 84 ? -2.738 3.226 -13.874 1.00 84.00 84 LEU A N 1
ATOM 661 C CA . LEU A 1 84 ? -1.666 2.732 -14.736 1.00 84.00 84 LEU A CA 1
ATOM 662 C C . LEU A 1 84 ? -2.014 1.363 -15.320 1.00 84.00 84 LEU A C 1
ATOM 664 O O . LEU A 1 84 ? -1.921 1.212 -16.536 1.00 84.00 84 LEU A O 1
ATOM 668 N N . ILE A 1 85 ? -2.483 0.416 -14.500 1.00 85.50 85 ILE A N 1
ATOM 669 C CA . ILE A 1 85 ? -2.947 -0.903 -14.955 1.00 85.50 85 ILE A CA 1
ATOM 670 C C . ILE A 1 85 ? -4.014 -0.723 -16.035 1.00 85.50 85 ILE A C 1
ATOM 672 O O . ILE A 1 85 ? -3.836 -1.191 -17.154 1.00 85.50 85 ILE A O 1
ATOM 676 N N . ARG A 1 86 ? -5.077 0.044 -15.760 1.00 83.50 86 ARG A N 1
ATOM 677 C CA . ARG A 1 86 ? -6.164 0.280 -16.720 1.00 83.50 86 ARG A CA 1
ATOM 678 C C . ARG A 1 86 ? -5.655 0.878 -18.032 1.00 83.50 86 ARG A C 1
ATOM 680 O O . ARG A 1 86 ? -6.099 0.471 -19.103 1.00 83.50 86 ARG A O 1
ATOM 687 N N . ASN A 1 87 ? -4.755 1.857 -17.972 1.00 87.69 87 ASN A N 1
ATOM 688 C CA . ASN A 1 87 ? -4.230 2.529 -19.161 1.00 87.69 87 ASN A CA 1
ATOM 689 C C . ASN A 1 87 ? -3.297 1.621 -19.981 1.00 87.69 87 ASN A C 1
ATOM 691 O O . ASN A 1 87 ? -3.377 1.611 -21.208 1.00 87.69 87 ASN A O 1
ATOM 695 N N . TYR A 1 88 ? -2.430 0.847 -19.327 1.00 88.62 88 TYR A N 1
ATOM 696 C CA . TYR A 1 88 ? -1.496 -0.050 -20.007 1.00 88.62 88 TYR A CA 1
ATOM 697 C C . TYR A 1 88 ? -2.173 -1.317 -20.530 1.00 88.62 88 TYR A C 1
ATOM 699 O O . TYR A 1 88 ? -1.927 -1.687 -21.679 1.00 88.62 88 TYR A O 1
ATOM 707 N N . SER A 1 89 ? -3.105 -1.907 -19.782 1.00 86.00 89 SER A N 1
ATOM 708 C CA . SER A 1 89 ? -3.904 -3.041 -20.258 1.00 86.00 89 SER A CA 1
ATOM 709 C C . SER A 1 89 ? -4.707 -2.675 -21.509 1.00 86.00 89 SER A C 1
ATOM 711 O O . SER A 1 89 ? -4.672 -3.412 -22.489 1.00 86.00 89 SER A O 1
ATOM 713 N N . LYS A 1 90 ? -5.317 -1.477 -21.566 1.00 88.75 90 LYS A N 1
ATOM 714 C CA . LYS A 1 90 ? -5.978 -0.962 -22.787 1.00 88.75 90 LYS A CA 1
ATOM 715 C C . LYS A 1 90 ? -5.050 -0.861 -24.002 1.00 88.75 90 LYS A C 1
ATOM 717 O O . LYS A 1 90 ? -5.514 -0.880 -25.134 1.00 88.75 90 LYS A O 1
ATOM 722 N N . ARG A 1 91 ? -3.741 -0.728 -23.780 1.00 91.19 91 ARG A N 1
ATOM 723 C CA . ARG A 1 91 ? -2.714 -0.660 -24.831 1.00 91.19 91 ARG A CA 1
ATOM 724 C C . ARG A 1 91 ? -2.116 -2.037 -25.149 1.00 91.19 91 ARG A C 1
ATOM 726 O O . ARG A 1 91 ? -1.135 -2.106 -25.896 1.00 91.19 91 ARG A O 1
ATOM 733 N N . GLY A 1 92 ? -2.670 -3.114 -24.592 1.00 88.00 92 GLY A N 1
ATOM 734 C CA . GLY A 1 92 ? -2.223 -4.490 -24.805 1.00 88.00 92 GLY A CA 1
ATOM 735 C C . GLY A 1 92 ? -0.915 -4.833 -24.094 1.00 88.00 92 GLY A C 1
ATOM 736 O O . GLY A 1 92 ? -0.125 -5.599 -24.637 1.00 88.00 92 GLY A O 1
ATOM 737 N N . TYR A 1 93 ? -0.638 -4.210 -22.946 1.00 88.69 93 TYR A N 1
ATOM 738 C CA . TYR A 1 93 ? 0.417 -4.670 -22.043 1.00 88.69 93 TYR A CA 1
ATOM 739 C C . TYR A 1 93 ? -0.156 -5.704 -21.072 1.00 88.69 93 TYR A C 1
ATOM 741 O O . TYR A 1 93 ? -1.257 -5.513 -20.547 1.00 88.69 93 TYR A O 1
ATOM 749 N N . ALA A 1 94 ? 0.617 -6.749 -20.787 1.00 85.06 94 ALA A N 1
ATOM 750 C CA . ALA A 1 94 ? 0.424 -7.529 -19.573 1.00 85.06 94 ALA A CA 1
ATOM 751 C C . ALA A 1 94 ? 0.843 -6.663 -18.377 1.00 85.06 94 ALA A C 1
ATOM 753 O O . ALA A 1 94 ? 1.833 -5.939 -18.476 1.00 85.06 94 ALA A O 1
ATOM 754 N N . CYS A 1 95 ? 0.083 -6.696 -17.283 1.00 83.19 95 CYS A N 1
ATOM 755 C CA . CYS A 1 95 ? 0.331 -5.896 -16.084 1.00 83.19 95 CYS A CA 1
ATOM 756 C C . CYS A 1 95 ? 0.389 -6.823 -14.864 1.00 83.19 95 CYS A C 1
ATOM 758 O O . CYS A 1 95 ? -0.572 -7.548 -14.617 1.00 83.19 95 CYS A O 1
ATOM 760 N N . CYS A 1 96 ? 1.460 -6.750 -14.077 1.00 77.81 96 CYS A N 1
ATOM 761 C CA . CYS A 1 96 ? 1.658 -7.535 -12.857 1.00 77.81 96 CYS A CA 1
ATOM 762 C C . CYS A 1 96 ? 1.945 -6.592 -11.686 1.00 77.81 96 CYS A C 1
ATOM 764 O O . CYS A 1 96 ? 2.625 -5.585 -11.856 1.00 77.81 96 CYS A O 1
ATOM 766 N N . THR A 1 97 ? 1.471 -6.897 -10.484 1.00 76.81 97 THR A N 1
ATOM 767 C CA . THR A 1 97 ? 1.737 -6.069 -9.300 1.00 76.81 97 THR A CA 1
ATOM 768 C C . THR A 1 97 ? 1.955 -6.948 -8.082 1.00 76.81 97 THR A C 1
ATOM 770 O O . THR A 1 97 ? 1.299 -7.974 -7.939 1.00 76.81 97 THR A O 1
ATOM 773 N N . LYS A 1 98 ? 2.837 -6.522 -7.173 1.00 67.12 98 LYS A N 1
ATOM 774 C CA . LYS A 1 98 ? 3.044 -7.199 -5.884 1.00 67.12 98 LYS A CA 1
ATOM 775 C C . LYS A 1 98 ? 1.815 -7.158 -4.963 1.00 67.12 98 LYS A C 1
ATOM 777 O O . LYS A 1 98 ? 1.770 -7.876 -3.977 1.00 67.12 98 LYS A O 1
ATOM 782 N N . LEU A 1 99 ? 0.848 -6.284 -5.255 1.00 63.34 99 LEU A N 1
ATOM 783 C CA . LEU A 1 99 ? -0.324 -6.026 -4.412 1.00 63.34 99 LEU A CA 1
ATOM 784 C C . LEU A 1 99 ? -1.544 -6.891 -4.771 1.00 63.34 99 LEU A C 1
ATOM 786 O O . LEU A 1 99 ? -2.563 -6.812 -4.089 1.00 63.34 99 LEU A O 1
ATOM 790 N N . ILE A 1 100 ? -1.467 -7.682 -5.843 1.00 56.88 100 ILE A N 1
ATOM 791 C CA . ILE A 1 100 ? -2.523 -8.602 -6.273 1.00 56.88 100 ILE A CA 1
ATOM 792 C C . ILE A 1 100 ? -1.835 -9.925 -6.618 1.00 56.88 100 ILE A C 1
ATOM 794 O O . ILE A 1 100 ? -1.142 -10.005 -7.627 1.00 56.88 100 ILE A O 1
ATOM 798 N N . GLU A 1 101 ? -2.027 -10.954 -5.789 1.00 49.84 101 GLU A N 1
ATOM 799 C CA . GLU A 1 101 ? -1.371 -12.278 -5.868 1.00 49.84 101 GLU A CA 1
ATOM 800 C C . GLU A 1 101 ? -1.741 -13.126 -7.107 1.00 49.84 101 GLU A C 1
ATOM 802 O O . GLU A 1 101 ? -1.599 -14.343 -7.114 1.00 49.84 101 GLU A O 1
ATOM 807 N N . GLN A 1 102 ? -2.220 -12.519 -8.190 1.00 47.38 102 GLN A N 1
ATOM 808 C CA . GLN A 1 102 ? -2.670 -13.229 -9.388 1.00 47.38 102 GLN A CA 1
ATOM 809 C C . GLN A 1 102 ? -1.633 -13.172 -10.508 1.00 47.38 102 GLN A C 1
ATOM 811 O O . GLN A 1 102 ? -1.926 -12.688 -11.601 1.00 47.38 102 GLN A O 1
ATOM 816 N N . TYR A 1 103 ? -0.421 -13.673 -10.261 1.00 48.81 103 TYR A N 1
ATOM 817 C CA . TYR A 1 103 ? 0.480 -13.979 -11.373 1.00 48.81 103 TYR A CA 1
ATOM 818 C C . TYR A 1 103 ? 1.146 -15.354 -11.236 1.00 48.81 103 TYR A C 1
ATOM 820 O O . TYR A 1 103 ? 1.989 -15.542 -10.357 1.00 48.81 103 TYR A O 1
ATOM 828 N N . PRO A 1 104 ? 0.823 -16.309 -12.128 1.00 44.16 104 PRO A N 1
ATOM 829 C CA . PRO A 1 104 ? 1.664 -17.468 -12.364 1.00 44.16 104 PRO A CA 1
ATOM 830 C C . PRO A 1 104 ? 2.857 -17.013 -13.219 1.00 44.16 104 PRO A C 1
ATOM 832 O O . PRO A 1 104 ? 2.678 -16.329 -14.222 1.00 44.16 104 PRO A O 1
ATOM 835 N N . ALA A 1 105 ? 4.070 -17.392 -12.818 1.00 48.19 105 ALA A N 1
ATOM 836 C CA . ALA A 1 105 ? 5.361 -16.968 -13.380 1.00 48.19 105 ALA A CA 1
ATOM 837 C C . ALA A 1 105 ? 5.875 -15.593 -12.904 1.00 48.19 105 ALA A C 1
ATOM 839 O O . ALA A 1 105 ? 5.995 -14.626 -13.656 1.00 48.19 105 ALA A O 1
ATOM 840 N N . LYS A 1 106 ? 6.310 -15.554 -11.637 1.00 51.38 106 LYS A N 1
ATOM 841 C CA . LYS A 1 106 ? 7.462 -14.734 -11.232 1.00 51.38 106 LYS A CA 1
ATOM 842 C C . LYS A 1 106 ? 8.626 -15.090 -12.171 1.00 51.38 106 LYS A C 1
ATOM 844 O O . LYS A 1 106 ? 8.960 -16.275 -12.243 1.00 51.38 106 LYS A O 1
ATOM 849 N N . PRO A 1 107 ? 9.249 -14.146 -12.896 1.00 52.50 107 PRO A N 1
ATOM 850 C CA . PRO A 1 107 ? 10.407 -14.506 -13.695 1.00 52.50 107 PRO A CA 1
ATOM 851 C C . PRO A 1 107 ? 11.513 -14.974 -12.737 1.00 52.50 107 PRO A C 1
ATOM 853 O O . PRO A 1 107 ? 11.842 -14.282 -11.774 1.00 52.50 107 PRO A O 1
ATOM 856 N N . SER A 1 108 ? 12.051 -16.173 -12.961 1.00 51.12 108 SER A N 1
ATOM 857 C CA . SER A 1 108 ? 12.983 -16.849 -12.041 1.00 51.12 108 SER A CA 1
ATOM 858 C C . SER A 1 108 ? 14.245 -16.036 -11.739 1.00 51.12 108 SER A C 1
ATOM 860 O O . SER A 1 108 ? 14.810 -16.172 -10.660 1.00 51.12 108 SER A O 1
ATOM 862 N N . ALA A 1 109 ? 14.635 -15.133 -12.642 1.00 47.19 109 ALA A N 1
ATOM 863 C CA . ALA A 1 109 ? 15.757 -14.208 -12.474 1.00 47.19 109 ALA A CA 1
ATOM 864 C C . ALA A 1 109 ? 15.544 -13.122 -11.392 1.00 47.19 109 ALA A C 1
ATOM 866 O O . ALA A 1 109 ? 16.436 -12.323 -11.138 1.00 47.19 109 ALA A O 1
ATOM 867 N N . TRP A 1 110 ? 14.366 -13.058 -10.763 1.00 54.91 110 TRP A N 1
ATOM 868 C CA . TRP A 1 110 ? 13.966 -11.959 -9.882 1.00 54.91 110 TRP A CA 1
ATOM 869 C C . TRP A 1 110 ? 13.789 -12.478 -8.459 1.00 54.91 110 TRP A C 1
ATOM 871 O O . TRP A 1 110 ? 12.713 -12.402 -7.870 1.00 54.91 110 TRP A O 1
ATOM 881 N N . THR A 1 111 ? 14.838 -13.082 -7.907 1.00 50.62 111 THR A N 1
ATOM 882 C CA . THR A 1 111 ? 14.845 -13.639 -6.544 1.00 50.62 111 THR A CA 1
ATOM 883 C C . THR A 1 111 ? 14.897 -12.565 -5.449 1.00 50.62 111 THR A C 1
ATOM 885 O O . THR A 1 111 ? 14.686 -12.902 -4.288 1.00 50.62 111 THR A O 1
ATOM 888 N N . GLY A 1 112 ? 15.087 -11.289 -5.812 1.00 60.03 112 GLY A N 1
ATOM 889 C CA . GLY A 1 112 ? 15.145 -10.139 -4.901 1.00 60.03 112 GLY A CA 1
ATOM 890 C C . GLY A 1 112 ? 13.897 -9.239 -4.890 1.00 60.03 112 GLY A C 1
ATOM 891 O O . GLY A 1 112 ? 12.759 -9.710 -4.897 1.00 60.03 112 GLY A O 1
ATOM 892 N N . TYR A 1 113 ? 14.130 -7.922 -4.836 1.00 65.25 113 TYR A N 1
ATOM 893 C CA . TYR A 1 113 ? 13.108 -6.878 -4.697 1.00 65.25 113 TYR A CA 1
ATOM 894 C C . TYR A 1 113 ? 12.039 -6.910 -5.808 1.00 65.25 113 TYR A C 1
ATOM 896 O O . TYR A 1 113 ? 12.359 -6.952 -6.997 1.00 65.25 113 TYR A O 1
ATOM 904 N N . ILE A 1 114 ? 10.759 -6.839 -5.418 1.00 68.94 114 ILE A N 1
ATOM 905 C CA . ILE A 1 114 ? 9.607 -6.891 -6.332 1.00 68.94 114 ILE A CA 1
ATOM 906 C C . ILE A 1 114 ? 9.057 -5.470 -6.571 1.00 68.94 114 ILE A C 1
ATOM 908 O O . ILE A 1 114 ? 8.574 -4.845 -5.619 1.00 68.94 114 ILE A O 1
ATOM 912 N N . PRO A 1 115 ? 9.069 -4.963 -7.821 1.00 75.62 115 PRO A N 1
ATOM 913 C CA . PRO A 1 115 ? 8.475 -3.671 -8.167 1.00 75.62 115 PRO A CA 1
ATOM 914 C C . PRO A 1 115 ? 6.969 -3.574 -7.877 1.00 75.62 115 PRO A C 1
ATOM 916 O O . PRO A 1 115 ? 6.248 -4.572 -7.911 1.00 75.62 115 PRO A O 1
ATOM 919 N N . ASP A 1 116 ? 6.463 -2.355 -7.667 1.00 80.12 116 ASP A N 1
ATOM 920 C CA . ASP A 1 116 ? 5.032 -2.117 -7.406 1.00 80.12 116 ASP A CA 1
ATOM 921 C C . ASP A 1 116 ? 4.136 -2.470 -8.599 1.00 80.12 116 ASP A C 1
ATOM 923 O O . ASP A 1 116 ? 3.042 -3.011 -8.420 1.00 80.12 116 ASP A O 1
ATOM 927 N N . LEU A 1 117 ? 4.596 -2.183 -9.818 1.00 83.81 117 LEU A N 1
ATOM 928 C CA . LEU A 1 117 ? 3.922 -2.537 -11.067 1.00 83.81 117 LEU A CA 1
ATOM 929 C C . LEU A 1 117 ? 4.953 -2.943 -12.115 1.00 83.81 117 LEU A C 1
ATOM 931 O O . LEU A 1 117 ? 5.924 -2.234 -12.354 1.00 83.81 117 LEU A O 1
ATOM 935 N N . ILE A 1 118 ? 4.696 -4.040 -12.802 1.00 81.69 118 ILE A N 1
ATOM 936 C CA . ILE A 1 118 ? 5.442 -4.513 -13.960 1.00 81.69 118 ILE A CA 1
ATOM 937 C C . ILE A 1 118 ? 4.482 -4.477 -15.140 1.00 81.69 118 ILE A C 1
ATOM 939 O O . ILE A 1 118 ? 3.335 -4.902 -15.023 1.00 81.69 118 ILE A O 1
ATOM 943 N N . ILE A 1 119 ? 4.935 -3.956 -16.273 1.00 86.56 119 ILE A N 1
ATOM 944 C CA . ILE A 1 119 ? 4.219 -4.074 -17.537 1.00 86.56 119 ILE A CA 1
ATOM 945 C C . ILE A 1 119 ? 5.125 -4.692 -18.594 1.00 86.56 119 ILE A C 1
ATOM 947 O O . ILE A 1 119 ? 6.295 -4.326 -18.717 1.00 86.56 119 ILE A O 1
ATOM 951 N N . GLU A 1 120 ? 4.568 -5.588 -19.395 1.00 85.25 120 GLU A N 1
ATOM 952 C CA . GLU A 1 120 ? 5.299 -6.301 -20.437 1.00 85.25 120 GLU A CA 1
ATOM 953 C C . GLU A 1 120 ? 4.545 -6.246 -21.764 1.00 85.25 120 GLU A C 1
ATOM 955 O O . GLU A 1 120 ? 3.321 -6.395 -21.822 1.00 85.25 120 GLU A O 1
ATOM 960 N N . LYS A 1 121 ? 5.287 -6.005 -22.848 1.00 87.00 121 LYS A N 1
ATOM 961 C CA . LYS A 1 121 ? 4.783 -6.126 -24.217 1.00 87.00 121 LYS A CA 1
ATOM 962 C C . LYS A 1 121 ? 5.934 -6.446 -25.167 1.00 87.00 121 LYS A C 1
ATOM 964 O O . LYS A 1 121 ? 6.804 -5.597 -25.376 1.00 87.00 121 LYS A O 1
ATOM 969 N N . LYS A 1 122 ? 5.889 -7.623 -25.804 1.00 84.94 122 LYS A N 1
ATOM 970 C CA . LYS A 1 122 ? 6.982 -8.150 -26.646 1.00 84.94 122 LYS A CA 1
ATOM 971 C C . LYS A 1 122 ? 8.290 -8.198 -25.832 1.00 84.94 122 LYS A C 1
ATOM 973 O O . LYS A 1 122 ? 8.263 -8.646 -24.694 1.00 84.94 122 LYS A O 1
ATOM 978 N N . ASP A 1 123 ? 9.389 -7.652 -26.348 1.00 79.56 123 ASP A N 1
ATOM 979 C CA . ASP A 1 123 ? 10.706 -7.670 -25.685 1.00 79.56 123 ASP A CA 1
ATOM 980 C C . ASP A 1 123 ? 10.957 -6.475 -24.752 1.00 79.56 123 ASP A C 1
ATOM 982 O O . ASP A 1 123 ? 12.099 -6.180 -24.393 1.00 79.56 123 ASP A O 1
ATOM 986 N N . LYS A 1 124 ? 9.899 -5.734 -24.395 1.00 80.31 124 LYS A N 1
ATOM 987 C CA . LYS A 1 124 ? 9.983 -4.558 -23.523 1.00 80.31 124 LYS A CA 1
ATOM 988 C C . LYS A 1 124 ? 9.295 -4.833 -22.196 1.00 80.31 124 LYS A C 1
ATOM 990 O O . LYS A 1 124 ? 8.079 -5.035 -22.161 1.00 80.31 124 LYS A O 1
ATOM 995 N N . ILE A 1 125 ? 10.067 -4.726 -21.121 1.00 83.50 125 ILE A N 1
ATOM 996 C CA . ILE A 1 125 ? 9.579 -4.773 -19.743 1.00 83.50 125 ILE A CA 1
ATOM 997 C C . ILE A 1 125 ? 9.781 -3.390 -19.131 1.00 83.50 125 ILE A C 1
ATOM 999 O O . ILE A 1 125 ? 10.869 -2.818 -19.220 1.00 83.50 125 ILE A O 1
ATOM 1003 N N . ARG A 1 126 ? 8.733 -2.838 -18.517 1.00 86.12 126 ARG A N 1
ATOM 1004 C CA . ARG A 1 126 ? 8.857 -1.651 -17.669 1.00 86.12 126 ARG A CA 1
ATOM 1005 C C . ARG A 1 126 ? 8.414 -1.969 -16.261 1.00 86.12 126 ARG A C 1
ATOM 1007 O O . ARG A 1 126 ? 7.328 -2.509 -16.070 1.00 86.12 126 ARG A O 1
ATOM 1014 N N . CYS A 1 127 ? 9.207 -1.550 -15.292 1.00 83.75 127 CYS A N 1
ATOM 1015 C CA . CYS A 1 127 ? 8.850 -1.672 -13.888 1.00 83.75 127 CYS A CA 1
ATOM 1016 C C . CYS A 1 127 ? 8.691 -0.290 -13.281 1.00 83.75 127 CYS A C 1
ATOM 1018 O O . CYS A 1 127 ? 9.484 0.612 -13.548 1.00 83.75 127 CYS A O 1
ATOM 1020 N N . PHE A 1 128 ? 7.681 -0.139 -12.441 1.00 84.94 128 PHE A N 1
ATOM 1021 C CA . PHE A 1 128 ? 7.396 1.075 -11.708 1.00 84.94 128 PHE A CA 1
ATOM 1022 C C . PHE A 1 128 ? 7.545 0.806 -10.224 1.00 84.94 128 PHE A C 1
ATOM 1024 O O . PHE A 1 128 ? 6.998 -0.167 -9.705 1.00 84.94 128 PHE A O 1
ATOM 1031 N N . ASN A 1 129 ? 8.256 1.709 -9.562 1.00 80.88 129 ASN A N 1
ATOM 1032 C CA . ASN A 1 129 ? 8.290 1.799 -8.115 1.00 80.88 129 ASN A CA 1
ATOM 1033 C C . ASN A 1 129 ? 7.698 3.127 -7.699 1.00 80.88 129 ASN A C 1
ATOM 1035 O O . ASN A 1 129 ? 8.068 4.171 -8.233 1.00 80.88 129 ASN A O 1
ATOM 1039 N N . PHE A 1 130 ? 6.730 3.081 -6.804 1.00 80.00 130 PHE A N 1
ATOM 1040 C CA . PHE A 1 130 ? 6.110 4.258 -6.248 1.00 80.00 130 PHE A CA 1
ATOM 1041 C C . PHE A 1 130 ? 6.899 4.653 -5.022 1.00 80.00 130 PHE A C 1
ATOM 1043 O O . PHE A 1 130 ? 7.214 3.843 -4.157 1.00 80.00 130 PHE A O 1
ATOM 1050 N N . GLU A 1 131 ? 7.224 5.926 -4.952 1.00 75.00 131 GLU A N 1
ATOM 1051 C CA . GLU A 1 131 ? 7.804 6.491 -3.758 1.00 75.00 131 GLU A CA 1
ATOM 1052 C C . GLU A 1 131 ? 6.818 6.325 -2.577 1.00 75.00 131 GLU A C 1
ATOM 1054 O O . GLU A 1 131 ? 5.684 6.817 -2.622 1.00 75.00 131 GLU A O 1
ATOM 1059 N N . THR A 1 132 ? 7.214 5.533 -1.570 1.00 59.78 132 THR A N 1
ATOM 1060 C CA . THR A 1 132 ? 6.366 5.134 -0.427 1.00 59.78 132 THR A CA 1
ATOM 1061 C C . THR A 1 132 ? 6.707 5.818 0.888 1.00 59.78 132 THR A C 1
ATOM 1063 O O . THR A 1 132 ? 5.928 5.685 1.827 1.00 59.78 132 THR A O 1
ATOM 1066 N N . THR A 1 133 ? 7.839 6.507 1.007 1.00 50.47 133 THR A N 1
ATOM 1067 C CA . THR A 1 133 ? 8.312 7.012 2.300 1.00 50.47 133 THR A CA 1
ATOM 1068 C C . THR A 1 133 ? 8.272 8.531 2.375 1.00 50.47 133 THR A C 1
ATOM 1070 O O . THR A 1 133 ? 8.778 9.227 1.507 1.00 50.47 133 THR A O 1
ATOM 1073 N N . GLN A 1 134 ? 7.723 9.046 3.481 1.00 49.12 134 GLN A N 1
ATOM 1074 C CA . GLN A 1 134 ? 7.826 10.458 3.870 1.00 49.12 134 GLN A CA 1
ATOM 1075 C C . GLN A 1 134 ? 9.275 10.902 4.157 1.00 49.12 134 GLN A C 1
ATOM 1077 O O . GLN A 1 134 ? 9.513 12.095 4.317 1.00 49.12 134 GLN A O 1
ATOM 1082 N N . SER A 1 135 ? 10.237 9.974 4.190 1.00 45.84 135 SER A N 1
ATOM 1083 C CA . SER A 1 135 ? 11.665 10.261 4.297 1.00 45.84 135 SER A CA 1
ATOM 1084 C C . SER A 1 135 ? 12.427 9.480 3.224 1.00 45.84 135 SER A C 1
ATOM 1086 O O . SER A 1 135 ? 12.420 8.250 3.200 1.00 45.84 135 SER A O 1
ATOM 1088 N N . LEU A 1 136 ? 13.039 10.201 2.286 1.00 52.50 136 LEU A N 1
ATOM 1089 C CA . LEU A 1 136 ? 13.842 9.649 1.184 1.00 52.50 136 LEU A CA 1
ATOM 1090 C C . LEU A 1 136 ? 15.339 9.586 1.517 1.00 52.50 136 LEU A C 1
ATOM 1092 O O . LEU A 1 136 ? 16.158 9.405 0.621 1.00 52.50 136 LEU A O 1
ATOM 1096 N N . LEU A 1 137 ? 15.689 9.778 2.790 1.00 50.50 137 LEU A N 1
ATOM 1097 C CA . LEU A 1 137 ? 17.068 9.873 3.276 1.00 50.50 137 LEU A CA 1
ATOM 1098 C C . LEU A 1 137 ? 17.518 8.647 4.084 1.00 50.50 137 LEU A C 1
ATOM 1100 O O . LEU A 1 137 ? 18.581 8.684 4.689 1.00 50.50 137 LEU A O 1
ATOM 1104 N N . GLU A 1 138 ? 16.737 7.568 4.108 1.00 53.44 138 GLU A N 1
ATOM 1105 C CA . GLU A 1 138 ? 17.136 6.334 4.790 1.00 53.44 138 GLU A CA 1
ATOM 1106 C C . GLU A 1 138 ? 17.907 5.410 3.822 1.00 53.44 138 GLU A C 1
ATOM 1108 O O . GLU A 1 138 ? 17.464 5.186 2.689 1.00 53.44 138 GLU A O 1
ATOM 1113 N N . GLU A 1 139 ? 19.025 4.829 4.282 1.00 54.69 139 GLU A N 1
ATOM 1114 C CA . GLU A 1 139 ? 19.836 3.816 3.570 1.00 54.69 139 GLU A CA 1
ATOM 1115 C C . GLU A 1 139 ? 19.021 2.705 2.857 1.00 54.69 139 GLU A C 1
ATOM 1117 O O . GLU A 1 139 ? 19.348 2.384 1.710 1.00 54.69 139 GLU A O 1
ATOM 1122 N N . PRO A 1 140 ? 17.876 2.212 3.390 1.00 68.75 140 PRO A N 1
ATOM 1123 C CA . PRO A 1 140 ? 17.041 1.209 2.722 1.00 68.75 140 PRO A CA 1
ATOM 1124 C C . PRO A 1 140 ? 16.443 1.632 1.370 1.00 68.75 140 PRO A C 1
ATOM 1126 O O . PRO A 1 140 ? 15.866 0.798 0.661 1.00 68.75 140 PRO A O 1
ATOM 1129 N N . LEU A 1 141 ? 16.462 2.923 1.017 1.00 71.88 141 LEU A N 1
ATOM 1130 C CA . LEU A 1 141 ? 16.059 3.382 -0.314 1.00 71.88 141 LEU A CA 1
ATOM 1131 C C . LEU A 1 141 ? 17.184 3.191 -1.331 1.00 71.88 141 LEU A C 1
ATOM 1133 O O . LEU A 1 141 ? 16.907 2.708 -2.427 1.00 71.88 141 LEU A O 1
ATOM 1137 N N . ILE A 1 142 ? 18.421 3.547 -0.978 1.00 75.00 142 ILE A N 1
ATOM 1138 C CA . ILE A 1 142 ? 19.576 3.413 -1.873 1.00 75.00 142 ILE A CA 1
ATOM 1139 C C . ILE A 1 142 ? 19.777 1.936 -2.204 1.00 75.00 142 ILE A C 1
ATOM 1141 O O . ILE A 1 142 ? 19.770 1.590 -3.381 1.00 75.00 142 ILE A O 1
ATOM 1145 N N . ASP A 1 143 ? 19.790 1.058 -1.200 1.00 76.19 143 ASP A N 1
ATOM 1146 C CA . ASP A 1 143 ? 19.939 -0.390 -1.402 1.00 76.19 143 ASP A CA 1
ATOM 1147 C C . ASP A 1 143 ? 18.858 -0.976 -2.315 1.00 76.19 143 ASP A C 1
ATOM 1149 O O . ASP A 1 143 ? 19.134 -1.818 -3.176 1.00 76.19 143 ASP A O 1
ATOM 1153 N N . ARG A 1 144 ? 17.613 -0.495 -2.181 1.00 74.88 144 ARG A N 1
ATOM 1154 C CA . ARG A 1 144 ? 16.513 -0.873 -3.079 1.00 74.88 144 ARG A CA 1
ATOM 1155 C C . ARG A 1 144 ? 16.763 -0.418 -4.507 1.00 74.88 144 ARG A C 1
ATOM 1157 O O . ARG A 1 144 ? 16.554 -1.202 -5.429 1.00 74.88 144 ARG A O 1
ATOM 1164 N N . LEU A 1 145 ? 17.173 0.834 -4.701 1.00 78.56 145 LEU A N 1
ATOM 1165 C CA . LEU A 1 145 ? 17.432 1.387 -6.030 1.00 78.56 145 LEU A CA 1
ATOM 1166 C C . LEU A 1 145 ? 18.650 0.721 -6.690 1.00 78.56 145 LEU A C 1
ATOM 1168 O O . LEU A 1 145 ? 18.599 0.440 -7.887 1.00 78.56 145 LEU A O 1
ATOM 1172 N N . THR A 1 146 ? 19.688 0.392 -5.923 1.00 79.31 146 THR A N 1
ATOM 1173 C CA . THR A 1 146 ? 20.851 -0.377 -6.385 1.00 79.31 146 THR A CA 1
ATOM 1174 C C . THR A 1 146 ? 20.437 -1.782 -6.806 1.00 79.31 146 THR A C 1
ATOM 1176 O O . THR A 1 146 ? 20.601 -2.138 -7.971 1.00 79.31 146 THR A O 1
ATOM 1179 N N . SER A 1 147 ? 19.752 -2.523 -5.924 1.00 77.38 147 SER A N 1
ATOM 1180 C CA . SER A 1 147 ? 19.229 -3.866 -6.226 1.00 77.38 147 SER A CA 1
ATOM 1181 C C . SER A 1 147 ? 18.358 -3.872 -7.484 1.00 77.38 147 SER A C 1
ATOM 1183 O O . SER A 1 147 ? 18.400 -4.792 -8.297 1.00 77.38 147 SER A O 1
ATOM 1185 N N . MET A 1 148 ? 17.549 -2.827 -7.660 1.00 76.12 148 MET A N 1
ATOM 1186 C CA . MET A 1 148 ? 16.770 -2.625 -8.871 1.00 76.12 148 MET A CA 1
ATOM 1187 C C . MET A 1 148 ? 17.669 -2.426 -10.097 1.00 76.12 148 MET A C 1
ATOM 1189 O O . MET A 1 148 ? 17.482 -3.122 -11.089 1.00 76.12 148 MET A O 1
ATOM 1193 N N . SER A 1 149 ? 18.624 -1.496 -10.049 1.00 78.00 149 SER A N 1
ATOM 1194 C CA . SER A 1 149 ? 19.542 -1.214 -11.161 1.00 78.00 149 SER A CA 1
ATOM 1195 C C . SER A 1 149 ? 20.271 -2.477 -11.640 1.00 78.00 149 SER A C 1
ATOM 1197 O O . SER A 1 149 ? 20.330 -2.730 -12.845 1.00 78.00 149 SER A O 1
ATOM 1199 N N . ASP A 1 150 ? 20.722 -3.322 -10.714 1.00 77.12 150 ASP A N 1
ATOM 1200 C CA . ASP A 1 150 ? 21.408 -4.583 -11.020 1.00 77.12 150 ASP A CA 1
ATOM 1201 C C . ASP A 1 150 ? 20.495 -5.595 -11.733 1.00 77.12 150 ASP A C 1
ATOM 1203 O O . ASP A 1 150 ? 20.908 -6.292 -12.669 1.00 77.12 150 ASP A O 1
ATOM 1207 N N . LEU A 1 151 ? 19.208 -5.637 -11.367 1.00 70.44 151 LEU A N 1
ATOM 1208 C CA . LEU A 1 151 ? 18.221 -6.465 -12.065 1.00 70.44 151 LEU A CA 1
ATOM 1209 C C . LEU A 1 151 ? 18.066 -6.043 -13.535 1.00 70.44 151 LEU A C 1
ATOM 1211 O O . LEU A 1 151 ? 17.916 -6.906 -14.399 1.00 70.44 151 LEU A O 1
ATOM 1215 N N . ALA A 1 152 ? 18.110 -4.740 -13.850 1.00 70.19 152 ALA A N 1
ATOM 1216 C CA . ALA A 1 152 ? 18.043 -4.262 -15.241 1.00 70.19 152 ALA A CA 1
ATOM 1217 C C . ALA A 1 152 ? 19.237 -4.702 -16.078 1.00 70.19 152 ALA A C 1
ATOM 1219 O O . ALA A 1 152 ? 19.088 -4.889 -17.285 1.00 70.19 152 ALA A O 1
ATOM 1220 N N . PHE A 1 153 ? 20.391 -4.884 -15.444 1.00 65.44 153 PHE A N 1
ATOM 1221 C CA . PHE A 1 153 ? 21.622 -5.253 -16.123 1.00 65.44 153 PHE A CA 1
ATOM 1222 C C . PHE A 1 153 ? 21.723 -6.758 -16.412 1.00 65.44 153 PHE A C 1
ATOM 1224 O O . PHE A 1 153 ? 22.301 -7.159 -17.416 1.00 65.44 153 PHE A O 1
ATOM 1231 N N . SER A 1 154 ? 21.130 -7.598 -15.561 1.00 64.00 154 SER A N 1
ATOM 1232 C CA . SER A 1 154 ? 21.255 -9.064 -15.630 1.00 64.00 154 SER A CA 1
ATOM 1233 C C . SER A 1 154 ? 20.245 -9.770 -16.552 1.00 64.00 154 SER A C 1
ATOM 1235 O O . SER A 1 154 ? 20.318 -10.988 -16.719 1.00 64.00 154 SER A O 1
ATOM 1237 N N . ASN A 1 155 ? 19.299 -9.048 -17.166 1.00 63.91 155 ASN A N 1
ATOM 1238 C CA . ASN A 1 155 ? 18.199 -9.641 -17.935 1.00 63.91 155 ASN A CA 1
ATOM 1239 C C . ASN A 1 155 ? 18.426 -9.562 -19.460 1.00 63.91 155 ASN A C 1
ATOM 1241 O O . ASN A 1 155 ? 18.842 -8.534 -19.986 1.00 63.91 155 ASN A O 1
ATOM 1245 N N . SER A 1 156 ? 18.095 -10.633 -20.191 1.00 62.19 156 SER A N 1
ATOM 1246 C CA . SER A 1 156 ? 18.222 -10.707 -21.656 1.00 62.19 156 SER A CA 1
ATOM 1247 C C . SER A 1 156 ? 17.192 -9.856 -22.414 1.00 62.19 156 SER A C 1
ATOM 1249 O O . SER A 1 156 ? 17.404 -9.518 -23.580 1.00 62.19 156 SER A O 1
ATOM 1251 N N . LYS A 1 157 ? 16.077 -9.481 -21.770 1.00 67.44 157 LYS A N 1
ATOM 1252 C CA . LYS A 1 157 ? 15.071 -8.555 -22.321 1.00 67.44 157 LYS A CA 1
ATOM 1253 C C . LYS A 1 157 ? 15.413 -7.103 -21.996 1.00 67.44 157 LYS A C 1
ATOM 1255 O O . LYS A 1 157 ? 15.932 -6.797 -20.925 1.00 67.44 157 LYS A O 1
ATOM 1260 N N . ARG A 1 158 ? 15.021 -6.170 -22.877 1.00 73.88 158 ARG A N 1
ATOM 1261 C CA . ARG A 1 158 ? 15.223 -4.731 -22.650 1.00 73.88 158 ARG A CA 1
ATOM 1262 C C . ARG A 1 158 ? 14.325 -4.251 -21.510 1.00 73.88 158 ARG A C 1
ATOM 1264 O O . ARG A 1 158 ? 13.136 -3.977 -21.708 1.00 73.88 158 ARG A O 1
ATOM 1271 N N . MET A 1 159 ? 14.919 -4.135 -20.329 1.00 78.81 159 MET A N 1
ATOM 1272 C CA . MET A 1 159 ? 14.252 -3.676 -19.123 1.00 78.81 159 MET A CA 1
ATOM 1273 C C . MET A 1 159 ? 14.452 -2.177 -18.897 1.00 78.81 159 MET A C 1
ATOM 1275 O O . MET A 1 159 ? 15.553 -1.650 -19.010 1.00 78.81 159 MET A O 1
ATOM 1279 N N . GLU A 1 160 ? 13.368 -1.486 -18.557 1.00 84.25 160 GLU A N 1
ATOM 1280 C CA . GLU A 1 160 ? 13.384 -0.088 -18.141 1.00 84.25 160 GLU A CA 1
ATOM 1281 C C . GLU A 1 160 ? 12.748 0.043 -16.757 1.00 84.25 160 GLU A C 1
ATOM 1283 O O . GLU A 1 160 ? 11.553 -0.193 -16.568 1.00 84.25 160 GLU A O 1
ATOM 1288 N N . LEU A 1 161 ? 13.545 0.455 -15.781 1.00 84.75 161 LEU A N 1
ATOM 1289 C CA . LEU A 1 161 ? 13.088 0.673 -14.416 1.00 84.75 161 LEU A CA 1
ATOM 1290 C C . LEU A 1 161 ? 12.776 2.150 -14.223 1.00 84.75 161 LEU A C 1
ATOM 1292 O O . LEU A 1 161 ? 13.581 3.014 -14.563 1.00 84.75 161 LEU A O 1
ATOM 1296 N N . THR A 1 162 ? 11.586 2.446 -13.708 1.00 88.38 162 THR A N 1
ATOM 1297 C CA . THR A 1 162 ? 11.115 3.813 -13.495 1.00 88.38 162 THR A CA 1
ATOM 1298 C C . THR A 1 162 ? 10.687 4.024 -12.045 1.00 88.38 162 THR A C 1
ATOM 1300 O O . THR A 1 162 ? 9.799 3.336 -11.544 1.00 88.38 162 THR A O 1
ATOM 1303 N N . VAL A 1 163 ? 11.256 5.026 -11.384 1.00 87.50 163 VAL A N 1
ATOM 1304 C CA . VAL A 1 163 ? 10.785 5.528 -10.092 1.00 87.50 163 VAL A CA 1
ATOM 1305 C C . VAL A 1 163 ? 9.729 6.600 -10.342 1.00 87.50 163 VAL A C 1
ATOM 1307 O O . VAL A 1 163 ? 9.964 7.588 -11.041 1.00 87.50 163 VAL A O 1
ATOM 1310 N N . ILE A 1 164 ? 8.535 6.400 -9.796 1.00 86.56 164 ILE A N 1
ATOM 1311 C CA . ILE A 1 164 ? 7.452 7.374 -9.836 1.00 86.56 164 ILE A CA 1
ATOM 1312 C C . ILE A 1 164 ? 7.482 8.213 -8.566 1.00 86.56 164 ILE A C 1
ATOM 1314 O O . ILE A 1 164 ? 7.283 7.699 -7.466 1.00 86.56 164 ILE A O 1
ATOM 1318 N N . VAL A 1 165 ? 7.629 9.522 -8.746 1.00 85.12 165 VAL A N 1
ATOM 1319 C CA . VAL A 1 165 ? 7.636 10.510 -7.660 1.00 85.12 165 VAL A CA 1
ATOM 1320 C C . VAL A 1 165 ? 6.434 11.447 -7.755 1.00 85.12 165 VAL A C 1
ATOM 1322 O O . VAL A 1 165 ? 5.919 11.726 -8.846 1.00 85.12 165 VAL A O 1
ATOM 1325 N N . ARG A 1 166 ? 5.967 11.941 -6.603 1.00 79.44 166 ARG A N 1
ATOM 1326 C CA . ARG A 1 166 ? 4.774 12.806 -6.509 1.00 79.44 166 ARG A CA 1
ATOM 1327 C C . ARG A 1 166 ? 5.082 14.284 -6.295 1.00 79.44 166 ARG A C 1
ATOM 1329 O O . ARG A 1 166 ? 4.232 15.117 -6.615 1.00 79.44 166 ARG A O 1
ATOM 1336 N N . THR A 1 167 ? 6.266 14.613 -5.785 1.00 80.25 167 THR A N 1
ATOM 1337 C CA . THR A 1 167 ? 6.684 15.990 -5.489 1.00 80.25 167 THR A CA 1
ATOM 1338 C C . THR A 1 167 ? 7.957 16.355 -6.254 1.00 80.25 167 THR A C 1
ATOM 1340 O O . THR A 1 167 ? 8.707 15.486 -6.704 1.00 80.25 167 THR A O 1
ATOM 1343 N N . LYS A 1 168 ? 8.200 17.662 -6.417 1.00 84.62 168 LYS A N 1
ATOM 1344 C CA . LYS A 1 168 ? 9.436 18.167 -7.035 1.00 84.62 168 LYS A CA 1
ATOM 1345 C C . LYS A 1 168 ? 10.660 17.899 -6.162 1.00 84.62 168 LYS A C 1
ATOM 1347 O O . LYS A 1 168 ? 11.734 17.661 -6.702 1.00 84.62 168 LYS A O 1
ATOM 1352 N N . ASP A 1 169 ? 10.503 17.939 -4.844 1.00 83.69 169 ASP A N 1
ATOM 1353 C CA . ASP A 1 169 ? 11.611 17.706 -3.916 1.00 83.69 169 ASP A CA 1
ATOM 1354 C C . ASP A 1 169 ? 12.046 16.243 -3.962 1.00 83.69 169 ASP A C 1
ATOM 1356 O O . ASP A 1 169 ? 13.228 15.958 -4.139 1.00 83.69 169 ASP A O 1
ATOM 1360 N N . ASN A 1 170 ? 11.082 15.322 -3.990 1.00 82.62 170 ASN A N 1
ATOM 1361 C CA . ASN A 1 170 ? 11.347 13.892 -4.125 1.00 82.62 170 ASN A CA 1
ATOM 1362 C C . ASN A 1 170 ? 11.993 13.570 -5.476 1.00 82.62 170 ASN A C 1
ATOM 1364 O O . ASN A 1 170 ? 12.918 12.768 -5.539 1.00 82.62 170 ASN A O 1
ATOM 1368 N N . TYR A 1 171 ? 11.575 14.250 -6.550 1.00 87.88 171 TYR A N 1
ATOM 1369 C CA . TYR A 1 171 ? 12.248 14.156 -7.848 1.00 87.88 171 TYR A CA 1
ATOM 1370 C C . TYR A 1 171 ? 13.729 14.546 -7.753 1.00 87.88 171 TYR A C 1
ATOM 1372 O O . TYR A 1 171 ? 14.585 13.793 -8.203 1.00 87.88 171 TYR 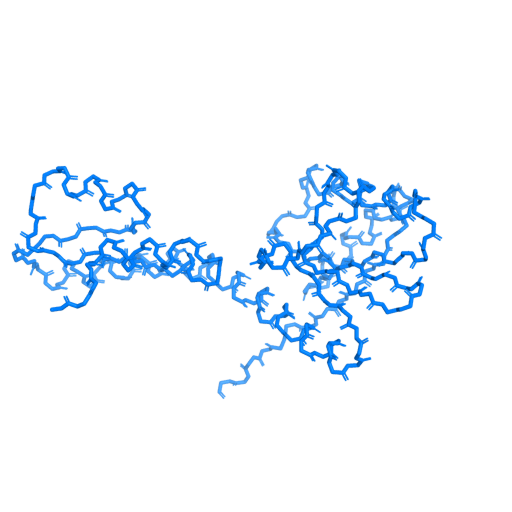A O 1
ATOM 1380 N N . LYS A 1 172 ? 14.046 15.692 -7.134 1.00 88.62 172 LYS A N 1
ATOM 1381 C CA . LYS A 1 172 ? 15.437 16.149 -6.975 1.00 88.62 172 LYS A CA 1
ATOM 1382 C C . LYS A 1 172 ? 16.276 15.168 -6.155 1.00 88.62 172 LYS A C 1
ATOM 1384 O O . LYS A 1 172 ? 17.421 14.921 -6.521 1.00 88.62 172 LYS A O 1
ATOM 1389 N N . ILE A 1 173 ? 15.718 14.626 -5.070 1.00 87.50 173 ILE A N 1
ATOM 1390 C CA . ILE A 1 173 ? 16.407 13.660 -4.202 1.00 87.50 173 ILE A CA 1
ATOM 1391 C C . ILE A 1 173 ? 16.721 12.377 -4.977 1.00 87.50 173 ILE A C 1
ATOM 1393 O O . ILE A 1 173 ? 17.872 11.952 -5.003 1.00 87.50 173 ILE A O 1
ATOM 1397 N N . ILE A 1 174 ? 15.731 11.797 -5.660 1.00 87.31 174 ILE A N 1
ATOM 1398 C CA . ILE A 1 174 ? 15.918 10.560 -6.429 1.00 87.31 174 ILE A CA 1
ATOM 1399 C C . ILE A 1 174 ? 16.920 10.760 -7.571 1.00 87.31 174 ILE A C 1
ATOM 1401 O O . ILE A 1 174 ? 17.822 9.945 -7.730 1.00 87.31 174 ILE A O 1
ATOM 1405 N N . GLU A 1 175 ? 16.828 11.857 -8.325 1.00 91.00 175 GLU A N 1
ATOM 1406 C CA . GLU A 1 175 ? 17.790 12.159 -9.395 1.00 91.00 175 GLU A CA 1
ATOM 1407 C C . GLU A 1 175 ? 19.218 12.337 -8.865 1.00 91.00 175 GLU A C 1
ATOM 1409 O O . GLU A 1 175 ? 20.177 11.906 -9.505 1.00 91.00 175 GLU A O 1
ATOM 1414 N N . LYS A 1 176 ? 19.371 12.949 -7.683 1.00 89.88 176 LYS A N 1
ATOM 1415 C CA . LYS A 1 176 ? 20.667 13.062 -7.009 1.00 89.88 176 LYS A CA 1
ATOM 1416 C C . LYS A 1 176 ? 21.224 11.675 -6.675 1.00 89.88 176 LYS A C 1
ATOM 1418 O O . LYS A 1 176 ? 22.352 11.394 -7.064 1.00 89.88 176 LYS A O 1
ATOM 1423 N N . ILE A 1 177 ? 20.424 10.809 -6.043 1.00 87.94 177 ILE A N 1
ATOM 1424 C CA . ILE A 1 177 ? 20.819 9.434 -5.687 1.00 87.94 177 ILE A CA 1
ATOM 1425 C C . ILE A 1 177 ? 21.218 8.641 -6.936 1.00 87.94 177 ILE A C 1
ATOM 1427 O O . ILE A 1 177 ? 22.278 8.020 -6.948 1.00 87.94 177 ILE A O 1
ATOM 1431 N N . ILE A 1 178 ? 20.405 8.691 -7.995 1.00 89.62 178 ILE A N 1
ATOM 1432 C CA . ILE A 1 178 ? 20.678 7.997 -9.261 1.00 89.62 178 ILE A CA 1
ATOM 1433 C C . ILE A 1 178 ? 22.021 8.443 -9.843 1.00 89.62 178 ILE A C 1
ATOM 1435 O O . ILE A 1 178 ? 22.832 7.600 -10.218 1.00 89.62 178 ILE A O 1
ATOM 1439 N N . ARG A 1 179 ? 22.275 9.756 -9.890 1.00 92.00 179 ARG A N 1
ATOM 1440 C CA . ARG A 1 179 ? 23.511 10.312 -10.454 1.00 92.00 179 ARG A CA 1
ATOM 1441 C C . ARG A 1 179 ? 24.741 9.982 -9.612 1.00 92.00 179 ARG A C 1
ATOM 1443 O O . ARG A 1 179 ? 25.759 9.606 -10.177 1.00 92.00 179 ARG A O 1
ATOM 1450 N N . GLU A 1 180 ? 24.659 10.142 -8.294 1.00 91.19 180 GLU A N 1
ATOM 1451 C CA . GLU A 1 180 ? 25.792 9.924 -7.381 1.00 91.19 180 GLU A CA 1
ATOM 1452 C C . GLU A 1 180 ? 26.206 8.452 -7.299 1.00 91.19 180 GLU A C 1
ATOM 1454 O O . GLU A 1 180 ? 27.379 8.169 -7.086 1.00 91.19 180 GLU A O 1
ATOM 1459 N N . ASN A 1 181 ? 25.270 7.529 -7.537 1.00 86.75 181 ASN A N 1
ATOM 1460 C CA . ASN A 1 181 ? 25.514 6.087 -7.474 1.00 86.75 181 ASN A CA 1
ATOM 1461 C C . ASN A 1 181 ? 25.567 5.415 -8.861 1.00 86.75 181 ASN A C 1
ATOM 1463 O O . ASN A 1 181 ? 25.644 4.194 -8.944 1.00 86.75 181 ASN A O 1
ATOM 1467 N N . GLY A 1 182 ? 25.499 6.182 -9.958 1.00 87.50 182 GLY A N 1
ATOM 1468 C CA . GLY A 1 182 ? 25.583 5.647 -11.324 1.00 87.50 182 GLY A CA 1
ATOM 1469 C C . GLY A 1 182 ? 24.469 4.658 -11.698 1.00 87.50 182 GLY A C 1
ATOM 1470 O O . GLY A 1 182 ? 24.697 3.747 -12.492 1.00 87.50 182 GLY A O 1
ATOM 1471 N N . LEU A 1 183 ? 23.270 4.809 -11.126 1.00 86.81 183 LEU A N 1
ATOM 1472 C CA . LEU A 1 183 ? 22.179 3.843 -11.289 1.00 86.81 183 LEU A CA 1
ATOM 1473 C C . LEU A 1 183 ? 21.512 3.964 -12.668 1.00 86.81 183 LEU A C 1
ATOM 1475 O O . LEU A 1 183 ? 21.195 5.060 -13.132 1.00 86.81 183 LEU A O 1
ATOM 1479 N N . ASN A 1 184 ? 21.197 2.837 -13.307 1.00 86.44 184 ASN A N 1
ATOM 1480 C CA . ASN A 1 184 ? 20.498 2.808 -14.597 1.00 86.44 184 ASN A CA 1
ATOM 1481 C C . ASN A 1 184 ? 18.970 2.807 -14.410 1.00 86.44 184 ASN A C 1
ATOM 1483 O O . ASN A 1 184 ? 18.267 1.848 -14.743 1.00 86.44 184 ASN A O 1
ATOM 1487 N N . LEU A 1 185 ? 18.450 3.893 -13.838 1.00 88.06 185 LEU A N 1
ATOM 1488 C CA . LEU A 1 185 ? 17.034 4.074 -13.523 1.00 88.06 185 LEU A CA 1
ATOM 1489 C C . LEU A 1 185 ? 16.493 5.350 -14.176 1.00 88.06 185 LEU A C 1
ATOM 1491 O O . LEU A 1 185 ? 17.204 6.337 -14.341 1.00 88.06 185 LEU A O 1
ATOM 1495 N N . LYS A 1 186 ? 15.202 5.356 -14.515 1.00 90.62 186 LYS A N 1
ATOM 1496 C CA . LYS A 1 186 ? 14.480 6.567 -14.927 1.00 90.62 186 LYS A CA 1
ATOM 1497 C C . LYS A 1 186 ? 13.648 7.107 -13.778 1.00 90.62 186 LYS A C 1
ATOM 1499 O O . LYS A 1 186 ? 13.042 6.332 -13.046 1.00 90.62 186 LYS A O 1
ATOM 1504 N N . THR A 1 187 ? 13.482 8.420 -13.706 1.00 90.75 187 THR A N 1
ATOM 1505 C CA . THR A 1 187 ? 12.504 9.037 -12.801 1.00 90.75 187 THR A CA 1
ATOM 1506 C C . THR A 1 187 ? 11.376 9.664 -13.600 1.00 90.75 187 THR A C 1
ATOM 1508 O O . THR A 1 187 ? 11.583 10.291 -14.639 1.00 90.75 187 THR A O 1
ATOM 1511 N N . LYS A 1 188 ? 10.142 9.515 -13.119 1.00 90.06 188 LYS A N 1
ATOM 1512 C CA . LYS A 1 188 ? 8.976 10.177 -13.699 1.00 90.06 188 LYS A CA 1
ATOM 1513 C C . LYS A 1 188 ? 8.128 10.812 -12.612 1.00 90.06 188 LYS A C 1
ATOM 1515 O O . LYS A 1 188 ? 7.574 10.133 -11.752 1.00 90.06 188 LYS A O 1
ATOM 1520 N N . MET A 1 189 ? 7.959 12.126 -12.703 1.00 86.50 189 MET A N 1
ATOM 1521 C CA . MET A 1 189 ? 7.049 12.850 -11.824 1.00 86.50 189 MET A CA 1
ATOM 1522 C C . MET A 1 189 ? 5.607 12.714 -12.324 1.00 86.50 189 MET A C 1
ATOM 1524 O O . MET A 1 189 ? 5.296 13.064 -13.464 1.00 86.50 189 MET A O 1
ATOM 1528 N N . ILE A 1 190 ? 4.710 12.238 -11.462 1.00 81.81 190 ILE A N 1
ATOM 1529 C CA . ILE A 1 190 ? 3.267 12.224 -11.721 1.00 81.81 190 ILE A CA 1
ATOM 1530 C C . ILE A 1 190 ? 2.608 13.169 -10.729 1.00 81.81 190 ILE A C 1
ATOM 1532 O O . ILE A 1 190 ? 2.505 12.862 -9.539 1.00 81.81 190 ILE A O 1
ATOM 1536 N N . LYS A 1 191 ? 2.131 14.314 -11.238 1.00 70.38 191 LYS A N 1
ATOM 1537 C CA . LYS A 1 191 ? 1.395 15.291 -10.430 1.00 70.38 191 LYS A CA 1
ATOM 1538 C C . LYS A 1 191 ? 0.249 14.582 -9.711 1.00 70.38 191 LYS A C 1
ATOM 1540 O O . LYS A 1 191 ? -0.476 13.788 -10.314 1.00 70.38 191 LYS A O 1
ATOM 1545 N N . LYS A 1 192 ? 0.080 14.870 -8.422 1.00 60.69 192 LYS A N 1
ATOM 1546 C CA . LYS A 1 192 ? -1.142 14.506 -7.709 1.00 60.69 192 LYS A CA 1
ATOM 1547 C C . LYS A 1 192 ? -2.291 15.192 -8.447 1.00 60.69 192 LYS A C 1
ATOM 1549 O O . LYS A 1 192 ? -2.338 16.419 -8.488 1.00 60.69 192 LYS A O 1
ATOM 1554 N N . HIS A 1 193 ? -3.179 14.427 -9.082 1.00 51.78 193 HIS A N 1
ATOM 1555 C CA . HIS A 1 193 ? -4.472 14.994 -9.428 1.00 51.78 193 HIS A CA 1
ATOM 1556 C C . HIS A 1 193 ? -5.129 15.307 -8.088 1.00 51.78 193 HIS A C 1
ATOM 1558 O O . HIS A 1 193 ? -5.488 14.393 -7.351 1.00 51.78 193 HIS A O 1
ATOM 1564 N N . MET A 1 194 ? -5.214 16.591 -7.735 1.00 39.38 194 MET A N 1
ATOM 1565 C CA . MET A 1 194 ? -6.248 17.012 -6.805 1.00 39.38 194 MET A CA 1
ATOM 1566 C C . MET A 1 194 ? -7.550 16.620 -7.487 1.00 39.38 194 MET A C 1
ATOM 1568 O O . MET A 1 194 ? -7.899 17.187 -8.524 1.00 39.38 194 MET A O 1
ATOM 1572 N N . THR A 1 195 ? -8.209 15.585 -6.976 1.00 35.06 195 THR A N 1
ATOM 1573 C CA . THR A 1 195 ? -9.636 15.402 -7.206 1.00 35.06 195 THR A CA 1
ATOM 1574 C C . THR A 1 195 ? -10.274 16.750 -6.891 1.00 35.06 195 THR A C 1
ATOM 1576 O O . THR A 1 195 ? -10.194 17.214 -5.755 1.00 35.06 195 THR A O 1
ATOM 1579 N N . ARG A 1 196 ? -10.764 17.444 -7.927 1.00 30.00 196 ARG A N 1
ATOM 1580 C CA . ARG A 1 196 ? -11.651 18.589 -7.730 1.00 30.00 196 ARG A CA 1
ATOM 1581 C C . ARG A 1 196 ? -12.842 18.049 -6.940 1.00 30.00 196 ARG A C 1
ATOM 1583 O O . ARG A 1 196 ? -13.391 17.026 -7.350 1.00 30.00 196 ARG A O 1
ATOM 1590 N N . ASN A 1 197 ? -13.099 18.675 -5.792 1.00 31.53 197 ASN A N 1
ATOM 1591 C CA . ASN A 1 197 ? -14.280 18.440 -4.963 1.00 31.53 197 ASN A CA 1
ATOM 1592 C C . ASN A 1 197 ? -15.558 18.521 -5.798 1.00 31.53 197 ASN A C 1
ATOM 1594 O O . ASN A 1 197 ? -15.578 19.361 -6.730 1.00 31.53 197 ASN A O 1
#

Radius of gyration: 21.06 Å; chains: 1; bounding box: 53×36×54 Å

pLDDT: mean 77.8, std 14.54, range [30.0, 95.94]

Sequence (197 aa):
PDIDGFQVLNKLKERPITAFIPVIMLTGKSSTDSQVTGLVSGADDYVTKPFDLNVLYARVLSALRHSLLSTRFKHDQFNLLHYLIRNYSKRGYACCTKLIEQYPAKPSAWTGYIPDLIIEKKDKIRCFNFETTQSLLEEPLIDRLTSMSDLAFSNSKRMELTVIVRTKDNYKIIEKIIRENGLNLKTKMIKKHMTRN